Protein AF-A0A147BS07-F1 (afdb_monomer)

Structure (mmCIF, N/CA/C/O backbone):
data_AF-A0A147BS07-F1
#
_entry.id   AF-A0A147BS07-F1
#
loop_
_atom_site.group_PDB
_atom_site.id
_atom_site.type_symbol
_atom_site.label_atom_id
_atom_site.label_alt_id
_atom_site.label_comp_id
_atom_site.label_asym_id
_atom_site.label_entity_id
_atom_site.label_seq_id
_atom_site.pdbx_PDB_ins_code
_atom_site.Cartn_x
_atom_site.Cartn_y
_atom_site.Cartn_z
_atom_site.occupancy
_atom_site.B_iso_or_equiv
_atom_site.auth_seq_id
_atom_site.auth_comp_id
_atom_site.auth_asym_id
_atom_site.auth_atom_id
_atom_site.pdbx_PDB_model_num
ATOM 1 N N . MET A 1 1 ? -16.830 -22.499 18.810 1.00 42.16 1 MET A N 1
ATOM 2 C CA . MET A 1 1 ? -16.253 -21.173 18.527 1.00 42.16 1 MET A CA 1
ATOM 3 C C . MET A 1 1 ? -15.905 -21.176 17.055 1.00 42.16 1 MET A C 1
ATOM 5 O O . MET A 1 1 ? -15.061 -21.967 16.660 1.00 42.16 1 MET A O 1
ATOM 9 N N . CYS A 1 2 ? -16.652 -20.433 16.246 1.00 47.38 2 CYS A N 1
ATOM 10 C CA . CYS A 1 2 ? -16.300 -20.178 14.854 1.00 47.38 2 CYS A CA 1
ATOM 11 C C . CYS A 1 2 ? -15.017 -19.346 14.883 1.00 47.38 2 CYS A C 1
ATOM 13 O O . CYS A 1 2 ? -14.997 -18.270 15.472 1.00 47.38 2 CYS A O 1
ATOM 15 N N . VAL A 1 3 ? -13.929 -19.907 14.368 1.00 51.28 3 VAL A N 1
ATOM 16 C CA . VAL A 1 3 ? -12.706 -19.146 14.130 1.00 51.28 3 VAL A CA 1
ATOM 17 C C . VAL A 1 3 ? -13.032 -18.306 12.906 1.00 51.28 3 VAL A C 1
ATOM 19 O O . VAL A 1 3 ? -13.286 -18.878 11.847 1.00 51.28 3 VAL A O 1
ATOM 22 N N . ASP A 1 4 ? -13.162 -16.995 13.080 1.00 57.75 4 ASP A N 1
ATOM 23 C CA . ASP A 1 4 ? -13.339 -16.089 11.952 1.00 57.75 4 ASP A CA 1
ATOM 24 C C . ASP A 1 4 ? -12.095 -16.217 11.070 1.00 57.75 4 ASP A C 1
ATOM 26 O O . ASP A 1 4 ? -10.973 -15.942 11.504 1.00 57.75 4 ASP A O 1
ATOM 30 N N . SER A 1 5 ? -12.277 -16.804 9.892 1.00 63.56 5 SER A N 1
ATOM 31 C CA . SER A 1 5 ? -11.160 -17.176 9.028 1.00 63.56 5 SER A CA 1
ATOM 32 C C . SER A 1 5 ? -10.569 -15.968 8.304 1.00 63.56 5 SER A C 1
ATOM 34 O O . SER A 1 5 ? -9.469 -16.092 7.776 1.00 63.56 5 SER A O 1
ATOM 36 N N . HIS A 1 6 ? -11.274 -14.824 8.276 1.00 77.31 6 HIS A N 1
ATOM 37 C CA . HIS A 1 6 ? -10.948 -13.629 7.481 1.00 77.31 6 HIS A CA 1
ATOM 38 C C . HIS A 1 6 ? -10.717 -13.896 5.979 1.00 77.31 6 HIS A C 1
ATOM 40 O O . HIS A 1 6 ? -10.371 -12.987 5.231 1.00 77.31 6 HIS A O 1
ATOM 46 N N . GLU A 1 7 ? -10.921 -15.125 5.489 1.00 77.50 7 GLU A N 1
ATOM 47 C CA . GLU A 1 7 ? -10.710 -15.489 4.083 1.00 77.50 7 GLU A CA 1
ATOM 48 C C . GLU A 1 7 ? -11.696 -14.763 3.158 1.00 77.50 7 GLU A C 1
ATOM 50 O O . GLU A 1 7 ? -11.392 -14.501 1.994 1.00 77.50 7 GLU A O 1
ATOM 55 N N . GLU A 1 8 ? -12.867 -14.392 3.679 1.00 86.00 8 GLU A N 1
ATOM 56 C CA . GLU A 1 8 ? -13.886 -13.650 2.938 1.00 86.00 8 GLU A CA 1
ATOM 57 C C . GLU A 1 8 ? -13.495 -12.190 2.657 1.00 86.00 8 GLU A C 1
ATOM 59 O O . GLU A 1 8 ? -14.024 -11.584 1.726 1.00 86.00 8 GLU A O 1
ATOM 64 N N . ASP A 1 9 ? -12.518 -11.641 3.377 1.00 92.38 9 ASP A N 1
ATOM 65 C CA . ASP A 1 9 ? -12.056 -10.269 3.163 1.00 92.38 9 ASP A CA 1
ATOM 66 C C . ASP A 1 9 ? -11.154 -10.141 1.922 1.00 92.38 9 ASP A C 1
ATOM 68 O O . ASP A 1 9 ? -10.972 -9.048 1.377 1.00 92.38 9 ASP A O 1
ATOM 72 N N . TRP A 1 10 ? -10.597 -11.255 1.437 1.00 95.06 10 TRP A N 1
ATOM 73 C CA . TRP A 1 10 ? -9.605 -11.275 0.363 1.00 95.06 10 TRP A CA 1
ATOM 74 C C . TRP A 1 10 ? -10.216 -11.735 -0.967 1.00 95.06 10 TRP A C 1
ATOM 76 O O . TRP A 1 10 ? -10.940 -12.732 -1.050 1.00 95.06 10 TRP A O 1
ATOM 86 N N . LEU A 1 11 ? -9.913 -10.999 -2.040 1.00 94.19 11 LEU A N 1
ATOM 87 C CA . LEU A 1 11 ? -10.215 -11.413 -3.413 1.00 94.19 11 LEU A CA 1
ATOM 88 C C . LEU A 1 11 ? -9.141 -12.364 -3.928 1.00 94.19 11 LEU A C 1
ATOM 90 O O . LEU A 1 11 ? -9.432 -13.347 -4.605 1.00 94.19 11 LEU A O 1
ATOM 94 N N . ARG A 1 12 ? -7.875 -12.008 -3.675 1.00 95.00 12 ARG A N 1
ATOM 95 C CA . ARG A 1 12 ? -6.709 -12.635 -4.298 1.00 95.00 12 ARG A CA 1
ATOM 96 C C . ARG A 1 12 ? -5.589 -12.746 -3.282 1.00 95.00 12 ARG A C 1
ATOM 98 O O . ARG A 1 12 ? -5.160 -11.745 -2.715 1.00 95.00 12 ARG A O 1
ATOM 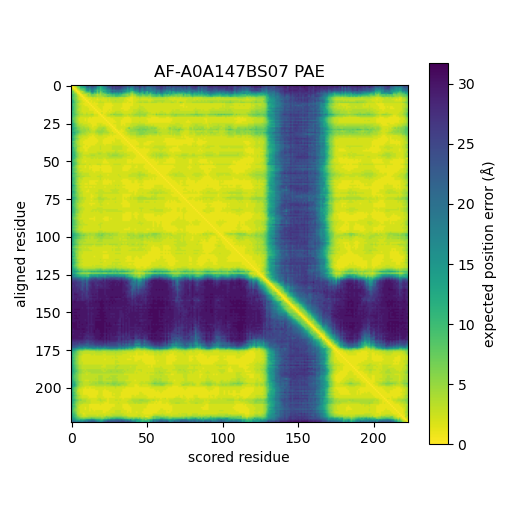105 N N . LEU A 1 13 ? -5.082 -13.962 -3.133 1.00 97.06 13 LEU A N 1
ATOM 106 C CA . LEU A 1 13 ? -3.838 -14.263 -2.440 1.00 97.06 13 LEU A CA 1
ATOM 107 C C . LEU A 1 13 ? -2.911 -14.968 -3.435 1.00 97.06 13 LEU A C 1
ATOM 109 O O . LEU A 1 13 ? -3.293 -15.950 -4.073 1.00 97.06 13 LEU A O 1
ATOM 113 N N . HIS A 1 14 ? -1.698 -14.456 -3.596 1.00 97.75 14 HIS A N 1
ATOM 114 C CA . HIS A 1 14 ? -0.650 -15.060 -4.413 1.00 97.75 14 HIS A CA 1
ATOM 115 C C . HIS A 1 14 ? 0.630 -15.086 -3.600 1.00 97.75 14 HIS A C 1
ATOM 117 O O . HIS A 1 14 ? 1.024 -14.046 -3.089 1.00 97.75 14 HIS A O 1
ATOM 123 N N . ASP A 1 15 ? 1.252 -16.255 -3.439 1.00 97.81 15 ASP A N 1
ATOM 124 C CA . ASP A 1 15 ? 2.479 -16.423 -2.651 1.00 97.81 15 ASP A CA 1
ATOM 125 C C . ASP A 1 15 ? 2.409 -15.815 -1.232 1.00 97.81 15 ASP A C 1
ATOM 127 O O . ASP A 1 15 ? 3.423 -15.553 -0.586 1.00 97.81 15 ASP A O 1
ATOM 131 N N . VAL A 1 16 ? 1.197 -15.697 -0.688 1.00 97.44 16 VAL A N 1
ATOM 132 C CA . VAL A 1 16 ? 0.871 -15.266 0.675 1.00 97.44 16 VAL A CA 1
ATOM 133 C C . VAL A 1 16 ? -0.143 -16.251 1.247 1.00 97.44 16 VAL A C 1
ATOM 135 O O . VAL A 1 16 ? -1.039 -16.714 0.541 1.00 97.44 16 VAL A O 1
ATOM 138 N N . ARG A 1 17 ? 0.010 -16.596 2.524 1.00 96.44 17 ARG A N 1
ATOM 139 C CA . ARG A 1 17 ? -0.927 -17.444 3.268 1.00 96.44 17 ARG A CA 1
ATOM 140 C C . ARG A 1 17 ? -1.579 -16.638 4.372 1.00 96.44 17 ARG A C 1
ATOM 142 O O . ARG A 1 17 ? -0.915 -15.830 5.014 1.00 96.44 17 ARG A O 1
ATOM 149 N N . LEU A 1 18 ? -2.854 -16.911 4.606 1.00 95.44 18 LEU A N 1
ATOM 150 C CA . LEU A 1 18 ? -3.602 -16.338 5.710 1.00 95.44 18 LEU A CA 1
ATOM 151 C C . LEU A 1 18 ? -3.544 -17.276 6.925 1.00 95.44 18 LEU A C 1
ATOM 153 O O . LEU A 1 18 ? -3.646 -18.496 6.790 1.00 95.44 18 LEU A O 1
ATOM 157 N N . ASN A 1 19 ? -3.355 -16.704 8.109 1.00 93.56 19 ASN A N 1
ATOM 158 C CA . ASN A 1 19 ? -3.367 -17.399 9.392 1.00 93.56 19 ASN A CA 1
ATOM 159 C C . ASN A 1 19 ? -4.133 -16.538 10.409 1.00 93.56 19 ASN A C 1
ATOM 161 O O . ASN A 1 19 ? -3.547 -15.733 11.140 1.00 93.56 19 ASN A O 1
ATOM 165 N N . GLY A 1 20 ? -5.464 -16.650 10.394 1.00 88.25 20 GLY A N 1
ATOM 166 C CA . GLY A 1 20 ? -6.340 -15.687 11.066 1.00 88.25 20 GLY A CA 1
ATOM 167 C C . GLY A 1 20 ? -6.163 -14.292 10.448 1.00 88.25 20 GLY A C 1
ATOM 168 O O . GLY A 1 20 ? -6.193 -14.185 9.229 1.00 88.25 20 GLY A O 1
ATOM 169 N N . PRO A 1 21 ? -5.908 -13.226 11.227 1.00 88.44 21 PRO A N 1
ATOM 170 C CA . PRO A 1 21 ? -5.697 -11.878 10.685 1.00 88.44 21 PRO A CA 1
ATOM 171 C C . PRO A 1 21 ? -4.268 -11.640 10.150 1.00 88.44 21 PRO A C 1
ATOM 173 O O . PRO A 1 21 ? -3.904 -10.507 9.829 1.00 88.44 21 PRO A O 1
ATOM 176 N N . VAL A 1 22 ? -3.414 -12.671 10.135 1.00 97.06 22 VAL A N 1
ATOM 177 C CA . VAL A 1 22 ? -1.996 -12.554 9.773 1.00 97.06 22 VAL A CA 1
ATOM 178 C C . VAL A 1 22 ? -1.767 -13.036 8.347 1.00 97.06 22 VAL A C 1
ATOM 180 O O . VAL A 1 22 ? -2.066 -14.183 8.021 1.00 97.06 22 VAL A O 1
ATOM 183 N N . LEU A 1 23 ? -1.168 -12.180 7.525 1.00 98.25 23 LEU A N 1
ATOM 184 C CA . LEU A 1 23 ? -0.603 -12.542 6.233 1.00 98.25 23 LEU A CA 1
ATOM 185 C C . LEU A 1 23 ? 0.853 -12.974 6.414 1.00 98.25 23 LEU A C 1
ATOM 187 O O . LEU A 1 23 ? 1.659 -12.261 7.016 1.00 98.25 23 LEU A O 1
ATOM 191 N N . GLU A 1 24 ? 1.194 -14.136 5.870 1.00 98.50 24 GLU A N 1
ATOM 192 C CA . GLU A 1 24 ? 2.543 -14.693 5.887 1.00 98.50 24 GLU A CA 1
ATOM 193 C C . GLU A 1 24 ? 3.053 -14.884 4.458 1.00 98.50 24 GLU A C 1
ATOM 195 O O . GLU A 1 24 ? 2.414 -15.563 3.647 1.00 98.50 24 GLU A O 1
ATOM 200 N N . TYR A 1 25 ? 4.231 -14.338 4.150 1.00 98.56 25 TYR A N 1
ATOM 201 C CA . TYR A 1 25 ? 4.856 -14.574 2.853 1.00 98.56 25 TYR A CA 1
ATOM 202 C C . TYR A 1 25 ? 5.210 -16.058 2.689 1.00 98.56 25 TYR A C 1
ATOM 204 O O . TYR A 1 25 ? 5.829 -16.676 3.559 1.00 98.56 25 TYR A O 1
ATOM 212 N N . SER A 1 26 ? 4.827 -16.631 1.550 1.00 97.88 26 SER A N 1
ATOM 213 C CA . SER A 1 26 ? 4.994 -18.053 1.232 1.00 97.88 26 SER A CA 1
ATOM 214 C C . SER A 1 26 ? 5.657 -18.321 -0.123 1.00 97.88 26 SER A C 1
ATOM 216 O O . SER A 1 26 ? 5.815 -19.483 -0.501 1.00 97.88 26 SER A O 1
ATOM 218 N N . GLY A 1 27 ? 6.077 -17.264 -0.825 1.00 96.25 27 GLY A N 1
ATOM 219 C CA . GLY A 1 27 ? 6.838 -17.349 -2.067 1.00 96.25 27 GLY A CA 1
ATOM 220 C C . GLY A 1 27 ? 8.328 -17.650 -1.864 1.00 96.25 27 GLY A C 1
ATOM 221 O O . GLY A 1 27 ? 8.827 -17.876 -0.755 1.00 96.25 27 GLY A O 1
ATOM 222 N N . ARG A 1 28 ? 9.076 -17.666 -2.973 1.00 95.06 28 ARG A N 1
ATOM 223 C CA . ARG A 1 28 ? 10.511 -18.017 -2.969 1.00 95.06 28 ARG A CA 1
ATOM 224 C C . ARG A 1 28 ? 11.421 -16.882 -2.501 1.00 95.06 28 ARG A C 1
ATOM 226 O O . ARG A 1 28 ? 12.448 -17.173 -1.874 1.00 95.06 28 ARG A O 1
ATOM 233 N N . GLY A 1 29 ? 11.066 -15.642 -2.838 1.00 93.81 29 GLY A N 1
ATOM 234 C CA . GLY A 1 29 ? 11.810 -14.413 -2.551 1.00 93.81 29 GLY A CA 1
ATOM 235 C C . GLY A 1 29 ? 13.156 -14.310 -3.272 1.00 93.81 29 GLY A C 1
ATOM 236 O O . GLY A 1 29 ? 14.091 -13.704 -2.746 1.00 93.81 29 GLY A O 1
ATOM 237 N N . ALA A 1 30 ? 13.303 -14.968 -4.430 1.00 92.56 30 ALA A N 1
ATOM 238 C CA . ALA A 1 30 ? 14.581 -15.079 -5.135 1.00 92.56 30 ALA A CA 1
ATOM 239 C C . ALA A 1 30 ? 14.830 -13.910 -6.104 1.00 92.56 30 ALA A C 1
ATOM 241 O O . ALA A 1 30 ? 15.977 -13.530 -6.332 1.00 92.56 30 ALA A O 1
ATOM 242 N N . SER A 1 31 ? 13.766 -13.339 -6.663 1.00 93.50 31 SER A N 1
ATOM 243 C CA . SER A 1 31 ? 13.800 -12.285 -7.675 1.00 93.50 31 SER A CA 1
ATOM 244 C C . SER A 1 31 ? 12.634 -11.312 -7.501 1.00 93.50 31 SER A C 1
ATOM 246 O O . SER A 1 31 ? 11.673 -11.610 -6.799 1.00 93.50 31 SER A O 1
ATOM 248 N N . MET A 1 32 ? 12.680 -10.166 -8.185 1.00 89.69 32 MET A N 1
ATOM 249 C CA . MET A 1 32 ? 11.637 -9.129 -8.096 1.00 89.69 32 MET A CA 1
ATOM 250 C C . MET A 1 32 ? 10.265 -9.553 -8.652 1.00 89.69 32 MET A C 1
ATOM 252 O O . MET A 1 32 ? 9.319 -8.782 -8.547 1.00 89.69 32 MET A O 1
ATOM 256 N N . VAL A 1 33 ? 10.155 -10.732 -9.275 1.00 92.75 33 VAL A N 1
ATOM 257 C CA . VAL A 1 33 ? 8.875 -11.286 -9.752 1.00 92.75 33 VAL A CA 1
ATOM 258 C C . VAL A 1 33 ? 8.269 -12.301 -8.782 1.00 92.75 33 VAL A C 1
ATOM 260 O O . VAL A 1 33 ? 7.130 -12.704 -8.975 1.00 92.75 33 VAL A O 1
ATOM 263 N N . ASP A 1 34 ? 8.986 -12.704 -7.726 1.00 96.50 34 ASP A N 1
ATOM 264 C CA . ASP A 1 34 ? 8.460 -13.608 -6.690 1.00 96.50 34 ASP A CA 1
ATOM 265 C C . ASP A 1 34 ? 7.653 -12.832 -5.622 1.00 96.50 34 ASP A C 1
ATOM 267 O O . ASP A 1 34 ? 7.668 -13.188 -4.443 1.00 96.50 34 ASP A O 1
ATOM 271 N N . VAL A 1 35 ? 7.000 -11.729 -6.003 1.00 97.38 35 VAL A N 1
ATOM 272 C CA . VAL A 1 35 ? 6.187 -10.923 -5.083 1.00 97.38 35 VAL A CA 1
ATOM 273 C C . VAL A 1 35 ? 4.966 -11.725 -4.652 1.00 97.38 35 VAL A C 1
ATOM 275 O O . VAL A 1 35 ? 4.216 -12.237 -5.479 1.00 97.38 35 VAL A O 1
ATOM 278 N N . GLY A 1 36 ? 4.756 -11.778 -3.344 1.00 98.25 36 GLY A N 1
ATOM 279 C CA . GLY A 1 36 ? 3.511 -12.186 -2.733 1.00 98.25 36 GLY A CA 1
ATOM 280 C C . GLY A 1 36 ? 2.553 -11.003 -2.673 1.00 98.25 36 GLY A C 1
ATOM 281 O O . GLY A 1 36 ? 2.931 -9.913 -2.243 1.00 98.25 36 GLY A O 1
ATOM 282 N N . LEU A 1 37 ? 1.317 -11.219 -3.109 1.00 98.50 37 LEU A N 1
ATOM 283 C CA . LEU A 1 37 ? 0.269 -10.208 -3.167 1.00 98.50 37 LEU A CA 1
ATOM 284 C C . LEU A 1 37 ? -0.949 -10.684 -2.379 1.00 98.50 37 LEU A C 1
ATOM 286 O O . LEU A 1 37 ? -1.437 -11.796 -2.596 1.00 98.50 37 LEU A O 1
ATOM 290 N N . ALA A 1 38 ? -1.476 -9.810 -1.531 1.00 98.38 38 ALA A N 1
ATOM 291 C CA . ALA A 1 38 ? -2.795 -9.953 -0.941 1.00 98.38 38 ALA A CA 1
ATOM 292 C C . ALA A 1 38 ? -3.638 -8.730 -1.310 1.00 98.38 38 ALA A C 1
ATOM 294 O O . ALA A 1 38 ? -3.249 -7.600 -1.023 1.00 98.38 38 ALA A O 1
ATOM 295 N N . GLN A 1 39 ? -4.774 -8.951 -1.967 1.00 98.50 39 GLN A N 1
ATOM 296 C CA . GLN A 1 39 ? -5.707 -7.901 -2.369 1.00 98.50 39 GLN A CA 1
ATOM 297 C C . GLN A 1 39 ? -7.103 -8.219 -1.844 1.00 98.50 39 GLN A C 1
ATOM 299 O O . GLN A 1 39 ? -7.593 -9.345 -1.979 1.00 98.50 39 GLN A O 1
ATOM 304 N N . THR A 1 40 ? -7.723 -7.224 -1.226 1.00 97.62 40 THR A N 1
ATOM 305 C CA . THR A 1 40 ? -9.051 -7.340 -0.613 1.00 97.62 40 THR A CA 1
ATOM 306 C C . THR A 1 40 ? -10.173 -7.469 -1.644 1.00 97.62 40 THR A C 1
ATOM 308 O O . THR A 1 40 ? -9.989 -7.197 -2.830 1.00 97.62 40 THR A O 1
ATOM 311 N N . ARG A 1 41 ? -11.341 -7.932 -1.186 1.00 96.19 41 ARG A N 1
ATOM 312 C CA . ARG A 1 41 ? -12.553 -8.136 -1.994 1.00 96.19 41 ARG A CA 1
ATOM 313 C C . ARG A 1 41 ? -13.273 -6.854 -2.364 1.00 96.19 41 ARG A C 1
ATOM 315 O O . ARG A 1 41 ? -13.839 -6.795 -3.451 1.00 96.19 41 ARG A O 1
ATOM 322 N N . CYS A 1 42 ? -13.231 -5.861 -1.487 1.00 96.00 42 CYS A N 1
ATOM 323 C CA . CYS A 1 42 ? -13.951 -4.608 -1.648 1.00 96.00 42 CYS A CA 1
ATOM 324 C C . CYS A 1 42 ? -12.963 -3.441 -1.761 1.00 96.00 42 CYS A C 1
ATOM 326 O O . CYS A 1 42 ? -11.942 -3.443 -1.066 1.00 96.00 42 CYS A O 1
ATOM 328 N N . PRO A 1 43 ? -13.251 -2.432 -2.599 1.00 97.38 43 PRO A N 1
ATOM 329 C CA . PRO A 1 43 ? -12.464 -1.212 -2.619 1.00 97.38 43 PRO A CA 1
ATOM 330 C C . PRO A 1 43 ? -12.692 -0.410 -1.333 1.00 97.38 43 PRO A C 1
ATOM 332 O O . PRO A 1 43 ? -13.721 -0.549 -0.662 1.00 97.38 43 PRO A O 1
ATOM 335 N N . LEU A 1 44 ? -11.760 0.492 -1.025 1.00 96.81 44 LEU A N 1
ATOM 336 C CA . LEU A 1 44 ? -12.037 1.538 -0.046 1.00 96.81 44 LEU A CA 1
ATOM 337 C C . LEU A 1 44 ? -13.186 2.421 -0.551 1.00 96.81 44 LEU A C 1
ATOM 339 O O . LEU A 1 44 ? -13.297 2.716 -1.743 1.00 96.81 44 LEU A O 1
ATOM 343 N N . ASN A 1 45 ? -14.032 2.863 0.371 1.00 95.12 45 ASN A N 1
ATOM 344 C CA . ASN A 1 45 ? -15.198 3.701 0.104 1.00 95.12 45 ASN A CA 1
ATOM 345 C C . ASN A 1 45 ? -15.368 4.744 1.216 1.00 95.12 45 ASN A C 1
ATOM 347 O O . ASN A 1 45 ? -14.637 4.731 2.196 1.00 95.12 45 ASN A O 1
ATOM 351 N N . THR A 1 46 ? -16.347 5.638 1.104 1.00 93.94 46 THR A N 1
ATOM 352 C CA . THR A 1 46 ? -16.544 6.747 2.057 1.00 93.94 46 THR A CA 1
ATOM 353 C C . THR A 1 46 ? -16.830 6.315 3.500 1.00 93.94 46 THR A C 1
ATOM 355 O O . THR A 1 46 ? -16.658 7.119 4.413 1.00 93.94 46 THR A O 1
ATOM 358 N N . THR A 1 47 ? -17.236 5.063 3.732 1.00 92.06 47 THR A N 1
ATOM 359 C CA . THR A 1 47 ? -17.510 4.507 5.070 1.00 92.06 47 THR A CA 1
ATOM 360 C C . THR A 1 47 ? -16.376 3.636 5.614 1.00 92.06 47 THR A C 1
ATOM 362 O O . THR A 1 47 ? -16.163 3.617 6.821 1.00 92.06 47 THR A O 1
ATOM 365 N N . SER A 1 48 ? -15.612 2.982 4.737 1.00 94.00 48 SER A N 1
ATOM 366 C CA . SER A 1 48 ? -14.392 2.237 5.058 1.00 94.00 48 SER A CA 1
ATOM 367 C C . SER A 1 48 ? -13.279 2.728 4.135 1.00 94.00 48 SER A C 1
ATOM 369 O O . SER A 1 48 ? -13.083 2.216 3.033 1.00 94.00 48 SER A O 1
ATOM 371 N N . HIS A 1 49 ? -12.634 3.824 4.541 1.00 96.69 49 HIS A N 1
ATOM 372 C CA . HIS A 1 49 ? -11.705 4.603 3.712 1.00 96.69 49 HIS A CA 1
ATOM 373 C C . HIS A 1 49 ? -10.252 4.503 4.182 1.00 96.69 49 HIS A C 1
ATOM 375 O O . HIS A 1 49 ? -9.398 5.207 3.645 1.00 96.69 49 HIS A O 1
ATOM 381 N N . TYR A 1 50 ? -9.961 3.682 5.189 1.00 98.44 50 TYR A N 1
ATOM 382 C CA . TYR A 1 50 ? -8.644 3.576 5.803 1.00 98.44 50 TYR A CA 1
ATOM 383 C C . TYR A 1 50 ? -8.445 2.180 6.394 1.00 98.44 50 TYR A C 1
ATOM 385 O O . TYR A 1 50 ? -9.380 1.599 6.939 1.00 98.44 50 TYR A O 1
ATOM 393 N N . TYR A 1 51 ? -7.230 1.652 6.272 1.00 98.38 51 TYR A N 1
ATOM 394 C CA . TYR A 1 51 ? -6.835 0.374 6.853 1.00 98.38 51 TYR A CA 1
ATOM 395 C C . TYR A 1 51 ? -5.387 0.424 7.340 1.00 98.38 51 TYR A C 1
ATOM 397 O O . TYR A 1 51 ? -4.593 1.265 6.901 1.00 98.38 51 TYR A O 1
ATOM 405 N N . GLU A 1 52 ? -5.041 -0.499 8.233 1.00 98.62 52 GLU A N 1
ATOM 406 C CA . GLU A 1 52 ? -3.716 -0.589 8.837 1.00 98.62 52 GLU A CA 1
ATOM 407 C C . GLU A 1 52 ? -3.105 -1.978 8.661 1.00 98.62 52 GLU A C 1
ATOM 409 O O . GLU A 1 52 ? -3.796 -2.994 8.561 1.00 98.62 52 GLU A O 1
ATOM 414 N N . LEU A 1 53 ? -1.774 -2.024 8.657 1.00 98.06 53 LEU A N 1
ATOM 415 C CA . LEU A 1 53 ? -1.023 -3.247 8.877 1.00 98.06 53 LEU A CA 1
ATOM 416 C C . LEU A 1 53 ? 0.050 -3.043 9.945 1.00 98.06 53 LE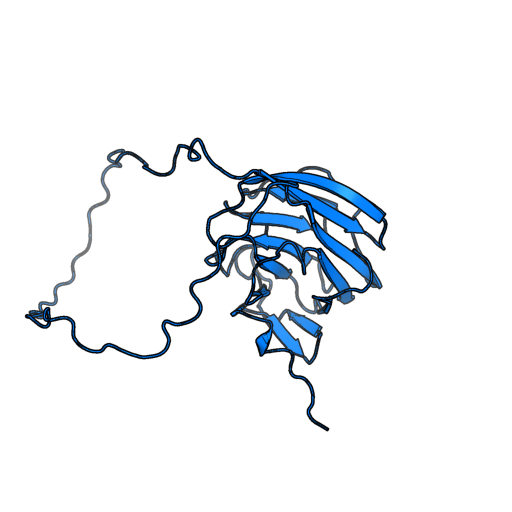U A C 1
ATOM 418 O O . LEU A 1 53 ? 0.738 -2.025 9.970 1.00 98.06 53 LEU A O 1
ATOM 422 N N . GLU A 1 54 ? 0.211 -4.035 10.813 1.00 98.75 54 GLU A N 1
ATOM 423 C CA . GLU A 1 54 ? 1.282 -4.122 11.805 1.00 98.75 54 GLU A CA 1
ATOM 424 C C . GLU A 1 54 ? 2.357 -5.095 11.310 1.00 98.75 54 GLU A C 1
ATOM 426 O O . GLU A 1 54 ? 2.059 -6.242 10.951 1.00 98.75 54 GLU A O 1
ATOM 431 N N . ILE A 1 55 ? 3.624 -4.673 11.331 1.00 98.88 55 ILE A N 1
ATOM 432 C CA . ILE A 1 55 ? 4.749 -5.542 10.965 1.00 98.88 55 ILE A CA 1
ATOM 433 C C . ILE A 1 55 ? 5.076 -6.477 12.135 1.00 98.88 55 ILE A C 1
ATOM 435 O O . ILE A 1 55 ? 5.771 -6.100 13.080 1.00 98.88 55 ILE A O 1
ATOM 439 N N . LEU A 1 56 ? 4.635 -7.733 12.055 1.00 98.81 56 LEU A N 1
ATOM 440 C CA . LEU A 1 56 ? 4.919 -8.744 13.079 1.00 98.81 56 LEU A CA 1
ATOM 441 C C . LEU A 1 56 ? 6.326 -9.339 12.936 1.00 98.81 56 LEU A C 1
ATOM 443 O O . LEU A 1 56 ? 7.024 -9.576 13.931 1.00 98.81 56 LEU A O 1
ATOM 447 N N . ASP A 1 57 ? 6.746 -9.581 11.696 1.00 98.69 57 ASP A N 1
ATOM 448 C CA . ASP A 1 57 ? 8.087 -10.040 11.346 1.00 98.69 57 ASP A CA 1
ATOM 449 C C . ASP A 1 57 ? 8.515 -9.374 10.026 1.00 98.69 57 ASP A C 1
ATOM 451 O O . ASP A 1 57 ? 7.853 -9.575 9.007 1.00 98.69 57 ASP A O 1
ATOM 455 N N . PRO A 1 58 ? 9.596 -8.572 10.010 1.00 98.38 58 PRO A N 1
ATOM 456 C CA . PRO A 1 58 ? 10.093 -7.940 8.790 1.00 98.38 58 PRO A CA 1
ATOM 457 C C . PRO A 1 58 ? 10.762 -8.944 7.836 1.00 98.38 58 PRO A C 1
ATOM 459 O O . PRO A 1 58 ? 11.166 -8.572 6.739 1.00 98.38 58 PRO A O 1
ATOM 462 N N . GLY A 1 59 ? 10.936 -10.203 8.239 1.00 98.00 59 GLY A N 1
ATOM 463 C CA . GLY A 1 59 ? 11.636 -11.194 7.440 1.00 98.00 59 GLY A CA 1
ATOM 464 C C . GLY A 1 59 ? 13.094 -10.823 7.178 1.00 98.00 59 GLY A C 1
ATOM 465 O O . GLY A 1 59 ? 13.765 -10.196 7.999 1.00 98.00 59 GLY A O 1
ATOM 466 N N . GLU A 1 60 ? 13.619 -11.259 6.036 1.00 96.81 60 GLU A N 1
ATOM 467 C CA . GLU A 1 60 ? 15.036 -11.079 5.698 1.00 96.81 60 GLU A CA 1
ATOM 468 C C . GLU A 1 60 ? 15.369 -9.662 5.211 1.00 96.81 60 GLU A C 1
ATOM 470 O O . GLU A 1 60 ? 16.489 -9.196 5.428 1.00 96.81 60 GLU A O 1
ATOM 475 N N . LYS A 1 61 ? 14.426 -8.989 4.540 1.00 96.75 61 LYS A N 1
ATOM 476 C CA . LYS A 1 61 ? 14.673 -7.700 3.870 1.00 96.75 61 LYS A CA 1
ATOM 477 C C . LYS A 1 61 ? 13.658 -6.602 4.198 1.00 96.75 61 LYS A C 1
ATOM 479 O O . LYS A 1 61 ? 13.933 -5.454 3.865 1.00 96.75 61 LYS A O 1
ATOM 484 N N . CYS A 1 62 ? 12.552 -6.914 4.880 1.00 97.75 62 CYS A N 1
ATOM 485 C CA . CYS A 1 62 ? 11.450 -5.981 5.151 1.00 97.75 62 CYS A CA 1
ATOM 486 C C . CYS A 1 62 ? 10.810 -5.405 3.878 1.00 97.75 62 CYS A C 1
ATOM 488 O O . CYS A 1 62 ? 10.323 -4.279 3.892 1.00 97.75 62 CYS A O 1
ATOM 490 N N . CYS A 1 63 ? 10.813 -6.165 2.779 1.00 98.06 63 CYS A N 1
ATOM 491 C CA . CYS A 1 63 ? 10.187 -5.792 1.513 1.00 98.06 63 CYS A CA 1
ATOM 492 C C . CYS A 1 63 ? 8.665 -5.971 1.616 1.00 98.06 63 CYS A C 1
ATOM 494 O O . CYS A 1 63 ? 8.072 -6.845 0.987 1.00 98.06 63 CYS A O 1
ATOM 496 N N . ILE A 1 64 ? 8.067 -5.151 2.476 1.00 98.88 64 ILE A N 1
ATOM 497 C CA . ILE A 1 64 ? 6.647 -5.097 2.790 1.00 98.88 64 ILE A CA 1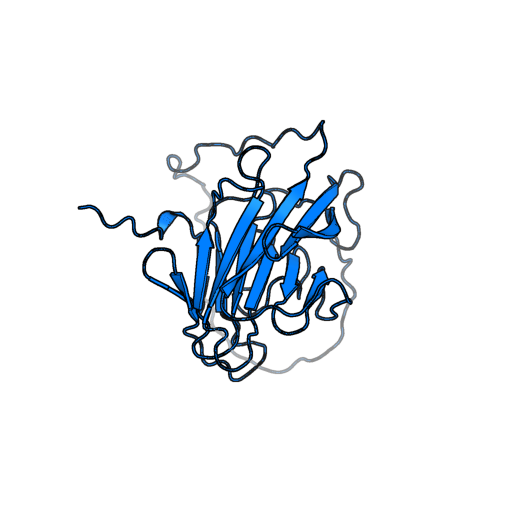
ATOM 498 C C . ILE A 1 64 ? 6.129 -3.757 2.275 1.00 98.88 64 ILE A C 1
ATOM 500 O O . ILE A 1 64 ? 6.735 -2.717 2.531 1.00 98.88 64 ILE A O 1
ATOM 504 N N . ALA A 1 65 ? 4.985 -3.757 1.599 1.00 98.81 65 ALA A N 1
ATOM 505 C CA . ALA A 1 65 ? 4.319 -2.526 1.192 1.00 98.81 65 ALA A CA 1
ATOM 506 C C . ALA A 1 65 ? 2.842 -2.554 1.547 1.00 98.81 65 ALA A C 1
ATOM 508 O O . ALA A 1 65 ? 2.164 -3.565 1.343 1.00 98.81 65 ALA A O 1
ATOM 509 N N . ILE A 1 66 ? 2.361 -1.402 2.005 1.00 98.88 66 ILE A N 1
ATOM 510 C CA . ILE A 1 66 ? 0.945 -1.090 2.154 1.00 98.88 66 ILE A CA 1
ATOM 511 C C . ILE A 1 66 ? 0.530 -0.170 1.011 1.00 98.88 66 ILE A C 1
ATOM 513 O O . ILE A 1 66 ? 1.233 0.792 0.690 1.00 98.88 66 ILE A O 1
ATOM 517 N N . GLY A 1 67 ? -0.607 -0.438 0.384 1.00 98.75 67 GLY A N 1
ATOM 518 C CA . GLY A 1 67 ? -1.054 0.403 -0.710 1.00 98.75 67 GLY A CA 1
ATOM 519 C C . GLY A 1 67 ? -2.445 0.105 -1.224 1.00 98.75 67 GLY A C 1
ATOM 520 O O . GLY A 1 67 ? -3.258 -0.584 -0.608 1.00 98.75 67 GLY A O 1
ATOM 521 N N . LEU A 1 68 ? -2.707 0.669 -2.387 1.00 98.81 68 LEU A N 1
ATOM 522 C CA . LEU A 1 68 ? -3.962 0.571 -3.093 1.00 98.81 68 LEU A CA 1
ATOM 523 C C . LEU A 1 68 ? -3.684 0.222 -4.544 1.00 98.81 68 LEU A C 1
ATOM 525 O O . LEU A 1 68 ? -2.733 0.736 -5.134 1.00 98.81 68 LEU A O 1
ATOM 529 N N . ALA A 1 69 ? -4.514 -0.638 -5.119 1.00 98.56 69 ALA A N 1
ATOM 530 C CA . ALA A 1 69 ? -4.414 -1.010 -6.520 1.00 98.56 69 ALA A CA 1
ATOM 531 C C . ALA A 1 69 ? -5.795 -1.251 -7.135 1.00 98.56 69 ALA A C 1
ATOM 533 O O . ALA A 1 69 ? -6.745 -1.592 -6.428 1.00 98.56 69 ALA A O 1
ATOM 534 N N . HIS A 1 70 ? -5.905 -1.098 -8.454 1.00 96.94 70 HIS A N 1
ATOM 535 C CA . HIS A 1 70 ? -7.091 -1.515 -9.200 1.00 96.94 70 HIS A CA 1
ATOM 536 C C . HIS A 1 70 ? -7.328 -3.035 -9.082 1.00 96.94 70 HIS A C 1
ATOM 538 O O . HIS A 1 70 ? -6.413 -3.810 -8.784 1.00 96.94 70 HIS A O 1
ATOM 544 N N . LYS A 1 71 ? -8.563 -3.474 -9.341 1.00 96.31 71 LYS A N 1
ATOM 545 C CA . LYS A 1 71 ? -9.021 -4.861 -9.132 1.00 96.31 71 LYS A CA 1
ATOM 546 C C . LYS A 1 71 ? -8.153 -5.931 -9.816 1.00 96.31 71 LYS A C 1
ATOM 548 O O . LYS A 1 71 ? -7.873 -6.978 -9.238 1.00 96.31 71 LYS A O 1
ATOM 553 N N . ASP A 1 72 ? -7.670 -5.647 -11.023 1.00 96.19 72 ASP A N 1
ATOM 554 C CA . ASP A 1 72 ? -6.930 -6.604 -11.859 1.00 96.19 72 ASP A CA 1
ATOM 555 C C . ASP A 1 72 ? -5.403 -6.453 -11.770 1.00 96.19 72 ASP A C 1
ATOM 557 O O . ASP A 1 72 ? -4.673 -6.849 -12.679 1.00 96.19 72 ASP A O 1
ATOM 561 N N . TYR A 1 73 ? -4.895 -5.900 -10.663 1.00 97.62 73 TYR A N 1
ATOM 562 C CA . TYR A 1 73 ? -3.466 -5.634 -10.485 1.00 97.62 73 TYR A CA 1
ATOM 563 C C . TYR A 1 73 ? -2.591 -6.885 -10.722 1.00 97.62 73 TYR A C 1
ATOM 565 O O . TYR A 1 73 ? -2.959 -7.991 -10.288 1.00 97.62 73 TYR A O 1
ATOM 573 N N . PRO A 1 74 ? -1.431 -6.777 -11.400 1.00 97.25 74 PRO A N 1
ATOM 574 C CA . PRO A 1 74 ? -0.559 -7.918 -11.662 1.00 97.25 74 PRO A CA 1
ATOM 575 C C . PRO A 1 74 ? -0.063 -8.574 -10.367 1.00 97.25 74 PRO A C 1
ATOM 577 O O . PRO A 1 74 ? 0.660 -7.980 -9.576 1.00 97.25 74 PRO A O 1
ATOM 580 N N . ARG A 1 75 ? -0.392 -9.860 -10.188 1.00 95.69 75 ARG A N 1
ATOM 581 C CA . ARG A 1 75 ? -0.107 -10.617 -8.951 1.00 95.69 75 ARG A CA 1
ATOM 582 C C . ARG A 1 75 ? 1.373 -10.775 -8.588 1.00 95.69 75 ARG A C 1
ATOM 584 O O . ARG A 1 75 ? 1.672 -11.063 -7.444 1.00 95.69 75 ARG A O 1
ATOM 591 N N . HIS A 1 76 ? 2.274 -10.624 -9.555 1.00 95.31 76 HIS A N 1
ATOM 592 C CA . HIS A 1 76 ? 3.722 -10.832 -9.414 1.00 95.31 76 HIS A CA 1
ATOM 593 C C . HIS A 1 76 ? 4.488 -9.499 -9.318 1.00 95.31 76 HIS A C 1
ATOM 595 O O . HIS A 1 76 ? 5.672 -9.417 -9.653 1.00 95.31 76 HIS A O 1
ATOM 601 N N . ARG A 1 77 ? 3.789 -8.423 -8.941 1.00 97.56 77 ARG A N 1
ATOM 602 C CA . ARG A 1 77 ? 4.320 -7.063 -8.852 1.00 97.56 77 ARG A CA 1
ATOM 603 C C . ARG A 1 77 ? 3.977 -6.470 -7.495 1.00 97.56 77 ARG A C 1
ATOM 605 O O . ARG A 1 77 ? 2.900 -6.706 -6.956 1.00 97.56 77 ARG A O 1
ATOM 612 N N . HIS A 1 78 ? 4.916 -5.715 -6.942 1.00 97.38 78 HIS A N 1
ATOM 613 C CA . HIS A 1 78 ? 4.734 -5.041 -5.664 1.00 97.38 78 HIS A CA 1
ATOM 614 C C . HIS A 1 78 ? 3.792 -3.847 -5.853 1.00 97.38 78 HIS A C 1
ATOM 616 O O . HIS A 1 78 ? 4.021 -3.095 -6.801 1.00 97.38 78 HIS A O 1
ATOM 622 N N . PRO A 1 79 ? 2.783 -3.618 -4.986 1.00 98.44 79 PRO A N 1
ATOM 623 C CA . PRO A 1 79 ? 1.936 -2.432 -5.079 1.00 98.44 79 PRO A CA 1
ATOM 624 C C . PRO A 1 79 ? 2.746 -1.144 -5.263 1.00 98.44 79 PRO A C 1
ATOM 626 O O . PRO A 1 79 ? 3.802 -0.972 -4.653 1.00 98.44 79 PRO A O 1
ATOM 629 N N . GLY A 1 80 ? 2.263 -0.259 -6.132 1.00 98.50 80 GLY A N 1
ATOM 630 C CA . GLY A 1 80 ? 2.940 0.971 -6.541 1.00 98.50 80 GLY A CA 1
ATOM 631 C C . GLY A 1 80 ? 3.858 0.826 -7.761 1.00 98.50 80 GLY A C 1
ATOM 632 O O . GLY A 1 80 ? 4.147 1.834 -8.395 1.00 98.50 80 GLY A O 1
ATOM 633 N N . TRP A 1 81 ? 4.282 -0.388 -8.147 1.00 98.31 81 TRP A N 1
ATOM 634 C CA . TRP A 1 81 ? 5.241 -0.590 -9.253 1.00 98.31 81 TRP A CA 1
ATOM 635 C C . TRP A 1 81 ? 4.641 -0.588 -10.665 1.00 98.31 81 TRP A C 1
ATOM 637 O O . TRP A 1 81 ? 5.388 -0.637 -11.647 1.00 98.31 81 TRP A O 1
ATOM 647 N N . ASN A 1 82 ? 3.315 -0.600 -10.771 1.00 97.88 82 ASN A N 1
ATOM 648 C CA . ASN A 1 82 ? 2.567 -0.635 -12.028 1.00 97.88 82 ASN A CA 1
ATOM 649 C C . ASN A 1 82 ? 1.397 0.331 -11.939 1.00 97.88 82 ASN A C 1
ATOM 651 O O . ASN A 1 82 ? 0.907 0.600 -10.839 1.00 97.88 82 ASN A O 1
ATOM 655 N N . GLU A 1 83 ? 0.962 0.819 -13.093 1.00 96.50 83 GLU A N 1
ATOM 656 C CA . GLU A 1 83 ? -0.152 1.748 -13.246 1.00 96.50 83 GLU A CA 1
ATOM 657 C C . GLU A 1 83 ? -1.419 1.302 -12.499 1.00 96.50 83 GLU A C 1
ATOM 659 O O . GLU A 1 83 ? -1.631 0.117 -12.230 1.00 96.50 83 GLU A O 1
ATOM 664 N N . GLY A 1 84 ? -2.231 2.278 -12.089 1.00 95.81 84 GLY A N 1
ATOM 665 C CA . GLY A 1 84 ? -3.424 2.025 -11.284 1.00 95.81 84 GLY A CA 1
ATOM 666 C C . GLY A 1 84 ? -3.113 1.543 -9.864 1.00 95.81 84 GLY A C 1
ATOM 667 O O . GLY A 1 84 ? -3.970 0.921 -9.236 1.00 95.81 84 GLY A O 1
ATOM 668 N N . SER A 1 85 ? -1.899 1.788 -9.352 1.00 98.56 85 SER A N 1
ATOM 669 C CA . SER A 1 85 ? -1.532 1.481 -7.968 1.00 98.56 85 SER A CA 1
ATOM 670 C C . SER A 1 85 ? -0.616 2.519 -7.326 1.00 98.56 85 SER A C 1
ATOM 672 O O . SER A 1 85 ? 0.175 3.191 -7.993 1.00 98.56 85 SER A O 1
ATOM 674 N N . ILE A 1 86 ? -0.706 2.612 -6.002 1.00 98.88 86 ILE A N 1
ATOM 675 C CA . ILE A 1 86 ? 0.107 3.480 -5.157 1.00 98.88 86 ILE A CA 1
ATOM 676 C C . ILE A 1 86 ? 0.427 2.772 -3.844 1.00 98.88 86 ILE A C 1
ATOM 678 O O . ILE A 1 86 ? -0.450 2.143 -3.255 1.00 98.88 86 ILE A O 1
ATOM 682 N N . ALA A 1 87 ? 1.666 2.865 -3.367 1.00 98.88 87 ALA A N 1
ATOM 683 C CA . ALA A 1 87 ? 2.054 2.201 -2.127 1.00 98.88 87 ALA A CA 1
ATOM 684 C C . ALA A 1 87 ? 3.218 2.876 -1.406 1.00 98.88 87 ALA A C 1
ATOM 686 O O . ALA A 1 87 ? 4.089 3.485 -2.030 1.00 98.88 87 ALA A O 1
ATOM 687 N N . TYR A 1 88 ? 3.245 2.685 -0.090 1.00 98.88 88 TYR A N 1
ATOM 688 C CA . TYR A 1 88 ? 4.330 3.050 0.808 1.00 98.88 88 TYR A CA 1
ATOM 689 C C . TYR A 1 88 ? 5.103 1.789 1.209 1.00 98.88 88 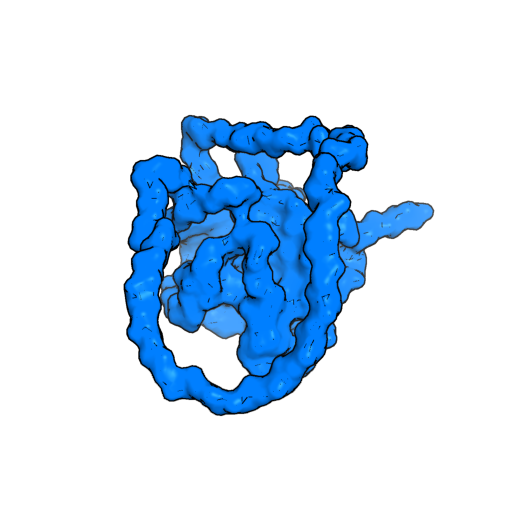TYR A C 1
ATOM 691 O O . TYR A 1 88 ? 4.512 0.812 1.678 1.00 98.88 88 TYR A O 1
ATOM 699 N N . HIS A 1 89 ? 6.414 1.796 0.967 1.00 98.81 89 HIS A N 1
ATOM 700 C CA . HIS A 1 89 ? 7.290 0.635 1.130 1.00 98.81 89 HIS A CA 1
ATOM 701 C C . HIS A 1 89 ? 8.088 0.739 2.436 1.00 98.81 89 HIS A C 1
ATOM 703 O O . HIS A 1 89 ? 8.708 1.763 2.735 1.00 98.81 89 HIS A O 1
ATOM 709 N N . ALA A 1 90 ? 8.044 -0.323 3.241 1.00 98.81 90 ALA A N 1
ATOM 710 C CA . ALA A 1 90 ? 8.635 -0.379 4.576 1.00 98.81 90 ALA A CA 1
ATOM 711 C C . ALA A 1 90 ? 10.170 -0.408 4.544 1.00 98.81 90 ALA A C 1
ATOM 713 O O . ALA A 1 90 ? 10.820 0.153 5.433 1.00 98.81 90 ALA A O 1
ATOM 714 N N . ASP A 1 91 ? 10.754 -1.055 3.535 1.00 98.50 91 ASP A N 1
ATOM 715 C CA . ASP A 1 91 ? 12.192 -1.269 3.418 1.00 98.50 91 ASP A CA 1
ATOM 716 C C . ASP A 1 91 ? 12.957 -0.008 3.048 1.00 98.50 91 ASP A C 1
ATOM 718 O O . ASP A 1 91 ? 14.122 0.072 3.403 1.00 98.50 91 ASP A O 1
ATOM 722 N N . ASP A 1 92 ? 12.392 0.977 2.361 1.00 98.38 92 ASP A N 1
ATOM 723 C CA . ASP A 1 92 ? 13.126 2.191 1.976 1.00 98.38 92 ASP A CA 1
ATOM 724 C C . ASP A 1 92 ? 12.430 3.496 2.373 1.00 98.38 92 ASP A C 1
ATOM 726 O O . ASP A 1 92 ? 13.050 4.562 2.328 1.00 98.38 92 ASP A O 1
ATOM 730 N N . GLY A 1 93 ? 11.190 3.408 2.852 1.00 98.56 93 GLY A N 1
ATOM 731 C CA . GLY A 1 93 ? 10.391 4.556 3.245 1.00 98.56 93 GLY A CA 1
ATOM 732 C C . GLY A 1 93 ? 9.873 5.369 2.054 1.00 98.56 93 GLY A C 1
ATOM 733 O O . GLY A 1 93 ? 9.435 6.510 2.226 1.00 98.56 93 GLY A O 1
ATOM 734 N N . LYS A 1 94 ? 9.945 4.838 0.832 1.00 98.75 94 LYS A N 1
ATOM 735 C CA . LYS A 1 94 ? 9.516 5.552 -0.369 1.00 98.75 94 LYS A CA 1
ATOM 736 C C . LYS A 1 94 ? 8.059 5.293 -0.701 1.00 98.75 94 LYS A C 1
ATOM 738 O O . LYS A 1 94 ? 7.450 4.308 -0.285 1.00 98.75 94 LYS A O 1
ATOM 743 N N . ILE A 1 95 ? 7.519 6.209 -1.496 1.00 98.75 95 ILE A N 1
ATOM 744 C CA . ILE A 1 95 ? 6.224 6.058 -2.146 1.00 98.75 95 ILE A CA 1
ATOM 745 C C . ILE A 1 95 ? 6.423 5.747 -3.626 1.00 98.75 95 ILE A C 1
ATOM 747 O O . ILE A 1 95 ? 7.204 6.416 -4.311 1.00 98.75 95 ILE A O 1
ATOM 751 N N . PHE A 1 96 ? 5.695 4.746 -4.102 1.00 98.69 96 PHE A N 1
ATOM 752 C CA . PHE A 1 96 ? 5.676 4.305 -5.491 1.00 98.69 96 PHE A CA 1
ATOM 753 C C . PHE A 1 96 ? 4.284 4.562 -6.058 1.00 98.69 96 PHE A C 1
ATOM 755 O O . PHE A 1 96 ? 3.289 4.212 -5.422 1.00 98.69 96 PHE A O 1
ATOM 762 N N . VAL A 1 97 ? 4.218 5.198 -7.226 1.00 98.38 97 VAL A N 1
ATOM 763 C CA . VAL A 1 97 ? 2.965 5.567 -7.899 1.00 98.38 97 VAL A CA 1
ATOM 764 C C . VAL A 1 97 ? 3.072 5.120 -9.347 1.00 98.38 97 VAL A C 1
ATOM 766 O O . VAL A 1 97 ? 3.818 5.716 -10.121 1.00 98.38 97 VAL A O 1
ATOM 769 N N . GLY A 1 98 ? 2.373 4.047 -9.704 1.00 97.31 98 GLY A N 1
ATOM 770 C CA . GLY A 1 98 ? 2.282 3.588 -11.087 1.00 97.31 98 GLY A CA 1
ATOM 771 C C . GLY A 1 98 ? 3.579 3.085 -11.737 1.00 97.31 98 GLY A C 1
ATOM 772 O O . GLY A 1 98 ? 3.550 2.697 -12.900 1.00 97.31 98 GLY A O 1
ATOM 773 N N . SER A 1 99 ? 4.720 3.101 -11.041 1.00 95.38 99 SER A N 1
ATOM 774 C CA . SER A 1 99 ? 6.039 2.923 -11.653 1.00 95.38 99 SER A CA 1
ATOM 775 C C . SER A 1 99 ? 7.043 2.273 -10.703 1.00 95.38 99 SER A C 1
ATOM 777 O O . SER A 1 99 ? 6.937 2.367 -9.481 1.00 95.38 99 SER A O 1
ATOM 779 N N . GLY A 1 100 ? 8.063 1.623 -11.269 1.00 93.50 100 GLY A N 1
ATOM 780 C CA . GLY A 1 100 ? 9.154 1.019 -10.497 1.00 93.50 100 GLY A CA 1
ATOM 781 C C . GLY A 1 100 ? 10.113 2.026 -9.847 1.00 93.50 100 GLY A C 1
ATOM 782 O O . GLY A 1 100 ? 11.062 1.604 -9.191 1.00 93.50 100 GLY A O 1
ATOM 783 N N . GLU A 1 101 ? 9.900 3.334 -10.025 1.00 96.75 101 GLU A N 1
ATOM 784 C CA . GLU A 1 101 ? 10.742 4.386 -9.457 1.00 96.75 101 GLU A CA 1
ATOM 785 C C . GLU A 1 101 ? 10.047 5.050 -8.260 1.00 96.75 101 GLU A C 1
ATOM 787 O O . GLU A 1 101 ? 9.060 5.772 -8.394 1.00 96.75 101 GLU A O 1
ATOM 792 N N . GLY A 1 102 ? 10.565 4.786 -7.060 1.00 97.38 102 GLY A N 1
ATOM 793 C CA . GLY A 1 102 ? 10.040 5.348 -5.817 1.00 97.38 102 GLY A CA 1
ATOM 794 C C . GLY A 1 102 ? 10.628 6.721 -5.495 1.00 97.38 102 GLY A C 1
ATOM 795 O O . GLY A 1 102 ? 11.811 6.979 -5.732 1.00 97.38 102 GLY A O 1
ATOM 796 N N . SER A 1 103 ? 9.832 7.576 -4.851 1.00 98.12 103 SER A N 1
ATOM 797 C CA . SER A 1 103 ? 10.250 8.900 -4.363 1.00 98.12 103 SER A CA 1
ATOM 798 C C . SER A 1 103 ? 10.330 8.947 -2.834 1.00 98.12 103 SER A C 1
ATOM 800 O O . SER A 1 103 ? 9.581 8.255 -2.144 1.00 98.12 103 SER A O 1
ATOM 802 N N . CYS A 1 104 ? 11.240 9.761 -2.285 1.00 98.19 104 CYS A N 1
ATOM 803 C CA . CYS A 1 104 ? 11.352 9.955 -0.836 1.00 98.19 104 CYS A CA 1
ATOM 804 C C . CYS A 1 104 ? 10.015 10.424 -0.247 1.00 98.19 104 CYS A C 1
ATOM 806 O O . CYS A 1 104 ? 9.396 11.352 -0.774 1.00 98.19 104 CYS A O 1
ATOM 808 N N . PHE A 1 105 ? 9.584 9.800 0.850 1.00 98.50 105 PHE A N 1
ATOM 809 C CA . PHE A 1 105 ? 8.253 10.051 1.393 1.00 98.50 105 PHE A CA 1
ATOM 810 C C . PHE A 1 105 ? 8.204 9.992 2.919 1.00 98.50 105 PHE A C 1
ATOM 812 O O . PHE A 1 105 ? 7.933 11.005 3.556 1.00 98.50 105 PHE A O 1
ATOM 819 N N . GLY A 1 106 ? 8.510 8.836 3.498 1.00 97.88 106 GLY A N 1
ATOM 820 C CA . GLY A 1 106 ? 8.463 8.587 4.930 1.00 97.88 106 GLY A CA 1
ATOM 821 C C . GLY A 1 106 ? 9.729 7.923 5.462 1.00 97.88 106 GLY A C 1
ATOM 822 O O . GLY A 1 106 ? 10.692 7.695 4.728 1.00 97.88 106 GLY A O 1
ATOM 823 N N . PRO A 1 107 ? 9.760 7.617 6.765 1.00 9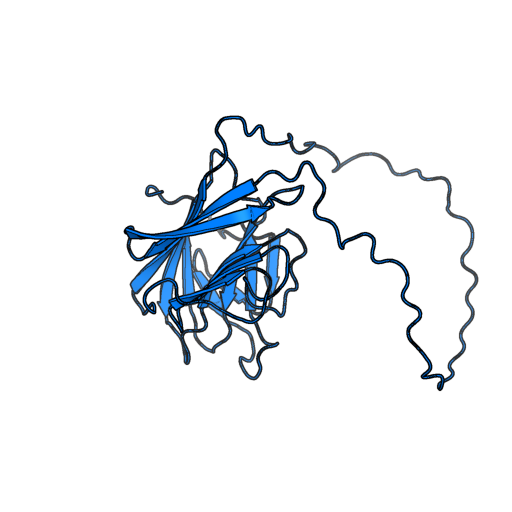8.19 107 PRO A N 1
ATOM 824 C CA . PRO A 1 107 ? 10.816 6.793 7.342 1.00 98.19 107 PRO A CA 1
ATOM 825 C C . PRO A 1 107 ? 10.713 5.339 6.854 1.00 98.19 107 PRO A C 1
ATOM 827 O O . PRO A 1 107 ? 9.695 4.915 6.318 1.00 98.19 107 PRO A O 1
ATOM 830 N N . ARG A 1 108 ? 11.756 4.545 7.087 1.00 98.56 108 ARG A N 1
ATOM 831 C CA . ARG A 1 108 ? 11.669 3.079 6.981 1.00 98.56 108 ARG A CA 1
ATOM 832 C C . ARG A 1 108 ? 10.845 2.536 8.154 1.00 98.56 108 ARG A C 1
ATOM 834 O O . ARG A 1 108 ? 10.877 3.132 9.235 1.00 98.56 108 ARG A O 1
ATOM 841 N N . CYS A 1 109 ? 10.190 1.397 7.964 1.00 98.56 109 CYS A N 1
ATOM 842 C CA . CYS A 1 109 ? 9.415 0.717 9.003 1.00 98.56 109 CYS A CA 1
ATOM 843 C C . CYS A 1 109 ? 10.120 -0.569 9.459 1.00 98.56 109 CYS A C 1
ATOM 845 O O . CYS A 1 109 ? 10.934 -1.161 8.744 1.00 98.56 109 CYS A O 1
ATOM 847 N N . LYS A 1 110 ? 9.838 -0.989 10.690 1.00 98.62 110 LYS A N 1
ATOM 848 C CA . LYS A 1 110 ? 10.432 -2.163 11.343 1.00 98.62 110 LYS A CA 1
ATOM 849 C C . LYS A 1 110 ? 9.370 -2.936 12.121 1.00 98.62 110 LYS A C 1
ATOM 851 O O . LYS A 1 110 ? 8.221 -2.527 12.231 1.00 98.62 110 LYS A O 1
ATOM 856 N N . LYS A 1 111 ? 9.785 -4.062 12.705 1.00 98.69 111 LYS A N 1
ATOM 857 C CA . LYS A 1 111 ? 8.944 -4.867 13.595 1.00 98.69 111 LYS A CA 1
ATOM 858 C C . LYS A 1 111 ? 8.242 -4.008 14.655 1.00 98.69 111 LYS A C 1
ATOM 860 O O . LYS A 1 111 ? 8.914 -3.286 15.393 1.00 98.69 111 LYS A O 1
ATOM 865 N N . GLY A 1 112 ? 6.929 -4.182 14.767 1.00 98.69 112 GLY A N 1
ATOM 866 C CA . GLY A 1 112 ? 6.047 -3.490 15.702 1.00 98.69 112 GLY A CA 1
ATOM 867 C C . GLY A 1 112 ? 5.541 -2.132 15.214 1.00 98.69 112 GLY A C 1
ATOM 868 O O . GLY A 1 112 ? 4.677 -1.568 15.876 1.00 98.69 112 GLY A O 1
ATOM 869 N N . ASP A 1 113 ? 6.047 -1.606 14.093 1.00 98.75 113 ASP A N 1
ATOM 870 C CA . ASP A 1 113 ? 5.465 -0.406 13.493 1.00 98.75 113 ASP A CA 1
ATOM 871 C C . ASP A 1 113 ? 4.129 -0.746 12.820 1.00 98.75 113 ASP A C 1
ATOM 873 O O . ASP A 1 113 ? 3.964 -1.809 12.207 1.00 98.75 113 ASP A O 1
ATOM 877 N N . VAL A 1 114 ? 3.198 0.201 12.913 1.00 98.75 114 VAL A N 1
ATOM 878 C CA . VAL A 1 114 ? 1.898 0.178 12.245 1.00 98.75 114 VAL A CA 1
ATOM 879 C C . VAL A 1 114 ? 1.932 1.154 11.077 1.00 98.75 114 VAL A C 1
ATOM 881 O O . VAL A 1 114 ? 2.198 2.345 11.253 1.00 98.75 114 VAL A O 1
ATOM 884 N N . MET A 1 115 ? 1.672 0.651 9.877 1.00 98.69 115 MET A N 1
ATOM 885 C CA . MET A 1 115 ? 1.552 1.443 8.658 1.00 98.69 115 MET A CA 1
ATOM 886 C C . MET A 1 115 ? 0.075 1.543 8.289 1.00 98.69 115 MET A C 1
ATOM 888 O O . MET A 1 115 ? -0.616 0.528 8.290 1.00 98.69 115 MET A O 1
ATOM 892 N N . GLY A 1 116 ? -0.400 2.735 7.942 1.00 98.75 116 GLY A N 1
ATOM 893 C CA . GLY A 1 116 ? -1.777 2.937 7.497 1.00 98.75 116 GLY A CA 1
ATOM 894 C C . GLY A 1 116 ? -1.860 3.520 6.097 1.00 98.75 116 GLY A C 1
ATOM 895 O O . GLY A 1 116 ? -0.941 4.202 5.633 1.00 98.75 116 GLY A O 1
ATOM 896 N N . CYS A 1 117 ? -2.969 3.246 5.419 1.00 98.81 117 CYS A N 1
ATOM 897 C CA . CYS A 1 117 ? -3.264 3.751 4.087 1.00 98.81 117 CYS A CA 1
ATOM 898 C C . CYS A 1 117 ? -4.761 4.034 3.960 1.00 98.81 117 CYS A C 1
ATOM 900 O O . CYS A 1 117 ? -5.589 3.211 4.344 1.00 98.81 117 CYS A O 1
ATOM 902 N N . GLY A 1 118 ? -5.107 5.193 3.405 1.00 98.44 118 GLY A N 1
ATOM 903 C CA . GLY A 1 118 ? -6.500 5.565 3.202 1.00 98.44 118 GLY A CA 1
ATOM 904 C C . GLY A 1 118 ? -6.720 6.550 2.068 1.00 98.44 118 GLY A C 1
ATOM 905 O O . GLY A 1 118 ? -5.774 7.064 1.468 1.00 98.44 118 GLY A O 1
ATOM 906 N N . ILE A 1 119 ? -7.994 6.809 1.783 1.00 98.31 119 ILE A N 1
ATOM 907 C CA . ILE A 1 119 ? -8.463 7.721 0.741 1.00 98.31 119 ILE A CA 1
ATOM 908 C C . ILE A 1 119 ? -9.259 8.855 1.385 1.00 98.31 119 ILE A C 1
ATOM 910 O O . ILE A 1 119 ? -10.210 8.627 2.127 1.00 98.31 119 ILE A O 1
ATOM 914 N N . LEU A 1 120 ? -8.913 10.094 1.045 1.00 97.19 120 LEU A N 1
ATOM 915 C CA . LEU A 1 120 ? -9.782 11.247 1.254 1.00 97.19 120 LEU A CA 1
ATOM 916 C C . LEU A 1 120 ? -10.610 11.455 -0.013 1.00 97.19 120 LEU A C 1
ATOM 918 O O . LEU A 1 120 ? -10.103 11.935 -1.032 1.00 97.19 120 LEU A O 1
ATOM 922 N N . PHE A 1 121 ? -11.883 11.076 0.063 1.00 95.62 121 PHE A N 1
ATOM 923 C CA . PHE A 1 121 ? -12.846 11.300 -1.010 1.00 95.62 121 PHE A CA 1
ATOM 924 C C . PHE A 1 121 ? -13.274 12.779 -1.056 1.00 95.62 121 PHE A C 1
ATOM 926 O O . PHE A 1 121 ? -13.464 13.394 0.001 1.00 95.62 121 PHE A O 1
ATOM 933 N N . PRO A 1 122 ? -13.449 13.370 -2.255 1.00 92.94 122 PRO A N 1
ATOM 934 C CA . PRO A 1 122 ? -14.101 14.666 -2.414 1.00 92.94 122 PRO A CA 1
ATOM 935 C C . PRO A 1 122 ? -15.479 14.689 -1.746 1.00 92.94 122 PRO A C 1
ATOM 937 O O . PRO A 1 122 ? -16.158 13.667 -1.670 1.00 92.94 122 PRO A O 1
ATOM 940 N N . ARG A 1 123 ? -15.925 15.860 -1.279 1.00 88.44 123 ARG A N 1
ATOM 941 C CA . ARG A 1 123 ? -17.209 15.986 -0.562 1.00 88.44 123 ARG A CA 1
ATOM 942 C C . ARG A 1 123 ? -18.404 15.606 -1.428 1.00 88.44 123 ARG A C 1
ATOM 944 O O . ARG A 1 123 ? -19.395 15.097 -0.921 1.00 88.44 123 ARG A O 1
ATOM 951 N N . GLU A 1 124 ? -18.296 15.882 -2.716 1.00 86.38 124 GLU A N 1
ATOM 952 C CA . GLU A 1 124 ? -19.315 15.633 -3.725 1.00 86.38 124 GLU A CA 1
ATOM 953 C C . GLU A 1 124 ? -19.207 14.219 -4.315 1.00 86.38 124 GLU A C 1
ATOM 955 O O . GLU A 1 124 ? -19.967 13.880 -5.219 1.00 86.38 124 GLU A O 1
ATOM 960 N N . TYR A 1 125 ? -18.271 13.393 -3.827 1.00 87.75 125 TYR A N 1
ATOM 961 C CA . TYR A 1 125 ? -18.131 12.021 -4.287 1.00 87.75 125 TYR A CA 1
ATOM 962 C C . TYR A 1 125 ? -19.368 11.206 -3.906 1.00 87.75 125 TYR A C 1
ATOM 964 O O . TYR A 1 125 ? -19.671 11.001 -2.729 1.00 87.75 125 TYR A O 1
ATOM 972 N N . VAL A 1 126 ? -20.052 10.707 -4.929 1.00 82.75 126 VAL A N 1
ATOM 973 C CA . VAL A 1 126 ? -21.123 9.726 -4.801 1.00 82.75 126 VAL A CA 1
ATOM 974 C C . VAL A 1 126 ? -20.568 8.427 -5.357 1.00 82.75 126 VAL A C 1
ATOM 976 O O . VAL A 1 126 ? -20.174 8.379 -6.520 1.00 82.75 126 VAL A O 1
ATOM 979 N N . ALA A 1 127 ? -20.493 7.394 -4.517 1.00 76.94 127 ALA A N 1
ATOM 980 C CA . ALA A 1 127 ? -20.115 6.074 -4.993 1.00 76.94 127 ALA A CA 1
ATOM 981 C C . ALA A 1 127 ? -21.131 5.637 -6.055 1.00 76.94 127 ALA A C 1
ATOM 983 O O . ALA A 1 127 ? -22.337 5.703 -5.814 1.00 76.94 127 ALA A O 1
ATOM 984 N N . GLU A 1 128 ? -20.650 5.215 -7.223 1.00 70.25 128 GLU A N 1
ATOM 985 C CA . GLU A 1 128 ? -21.496 4.484 -8.162 1.00 70.25 128 GLU A CA 1
ATOM 986 C C . GLU A 1 128 ? -21.983 3.238 -7.410 1.00 70.25 128 GLU A C 1
ATOM 988 O O . GLU A 1 128 ? -21.160 2.450 -6.941 1.00 70.25 128 GLU A O 1
ATOM 993 N N . GLU A 1 129 ? -23.296 3.104 -7.185 1.00 56.59 129 GLU A N 1
ATOM 994 C CA . GLU A 1 129 ? -23.832 1.900 -6.551 1.00 56.59 129 GLU A CA 1
ATOM 995 C C . GLU A 1 129 ? -23.406 0.700 -7.401 1.00 56.59 129 GLU A C 1
ATOM 997 O O . GLU A 1 129 ? -23.751 0.613 -8.582 1.00 56.59 129 GLU A O 1
ATOM 1002 N N . GLU A 1 130 ? -22.629 -0.218 -6.818 1.00 51.25 130 GLU A N 1
ATOM 1003 C CA . GLU A 1 130 ? -22.417 -1.525 -7.427 1.00 51.25 130 GLU A CA 1
ATOM 1004 C C . GLU A 1 130 ? -23.800 -2.121 -7.687 1.00 51.25 130 GLU A C 1
ATOM 1006 O O . GLU A 1 130 ? -24.631 -2.190 -6.777 1.00 51.25 130 GLU A O 1
ATOM 1011 N N . CYS A 1 131 ? -24.067 -2.543 -8.924 1.00 37.47 131 CYS A N 1
ATOM 1012 C CA . CYS A 1 131 ? -25.251 -3.327 -9.223 1.00 37.47 131 CYS A CA 1
ATOM 1013 C C . CYS A 1 131 ? -25.182 -4.636 -8.419 1.00 37.47 131 CYS A C 1
ATOM 1015 O O . CYS A 1 131 ? -24.620 -5.650 -8.833 1.00 37.47 131 CYS A O 1
ATOM 1017 N N . GLY A 1 132 ? -25.748 -4.614 -7.219 1.00 39.72 132 GLY A N 1
ATOM 1018 C CA . GLY A 1 132 ? -26.060 -5.811 -6.474 1.00 39.72 132 GLY A CA 1
ATOM 1019 C C . GLY A 1 132 ? -27.114 -6.587 -7.251 1.00 39.72 132 GLY A C 1
ATOM 1020 O O . GLY A 1 132 ? -28.284 -6.221 -7.192 1.00 39.72 132 GLY A O 1
ATOM 1021 N N . ALA A 1 133 ? -26.669 -7.621 -7.975 1.00 41.44 133 ALA A N 1
ATOM 1022 C CA . ALA A 1 133 ? -27.380 -8.841 -8.385 1.00 41.44 133 ALA A CA 1
ATOM 1023 C C . ALA A 1 133 ? -27.121 -9.231 -9.851 1.00 41.44 133 ALA A C 1
ATOM 1025 O O . ALA A 1 133 ? -28.016 -9.124 -10.678 1.00 41.44 133 ALA A O 1
ATOM 1026 N N . GLU A 1 134 ? -25.955 -9.805 -10.155 1.00 44.59 134 GLU A N 1
ATOM 1027 C CA . GLU A 1 134 ? -25.835 -10.761 -11.272 1.00 44.59 134 GLU A CA 1
ATOM 1028 C C . GLU A 1 134 ? -25.081 -12.030 -10.838 1.00 44.59 134 GLU A C 1
ATOM 1030 O O . GLU A 1 134 ? -24.175 -12.523 -11.494 1.00 44.59 134 GLU A O 1
ATOM 1035 N N . GLU A 1 135 ? -25.503 -12.618 -9.715 1.00 48.66 135 GLU A N 1
ATOM 1036 C CA . GLU A 1 135 ? -25.487 -14.077 -9.575 1.00 48.66 135 GLU A CA 1
ATOM 1037 C C . GLU A 1 135 ? -26.938 -14.558 -9.492 1.00 48.66 135 GLU A C 1
ATOM 1039 O O . GLU A 1 135 ? -27.499 -14.694 -8.402 1.00 48.66 135 GLU A O 1
ATOM 1044 N N . ARG A 1 136 ? -27.545 -14.762 -10.669 1.00 47.28 136 ARG A N 1
ATOM 1045 C CA . ARG A 1 136 ? -28.611 -15.728 -11.016 1.00 47.28 136 ARG A CA 1
ATOM 1046 C C . ARG A 1 136 ? -29.491 -15.156 -12.133 1.00 47.28 136 ARG A C 1
ATOM 1048 O O . ARG A 1 136 ? -30.154 -14.147 -11.931 1.00 47.28 136 ARG A O 1
ATOM 1055 N N . LEU A 1 137 ? -29.600 -15.946 -13.211 1.00 44.03 137 LEU A N 1
ATOM 1056 C CA . LEU A 1 137 ? -30.444 -15.786 -14.412 1.00 44.03 137 LEU A CA 1
ATOM 1057 C C . LEU A 1 137 ? -29.815 -14.800 -15.429 1.00 44.03 137 LEU A C 1
ATOM 1059 O O . LEU A 1 137 ? -29.694 -13.629 -15.132 1.00 44.03 137 LEU A O 1
ATOM 1063 N N . LEU A 1 138 ? -29.379 -15.171 -16.637 1.00 41.00 138 LEU A N 1
ATOM 1064 C CA . LEU A 1 138 ? -29.934 -16.146 -17.575 1.00 41.00 138 LEU A CA 1
ATOM 1065 C C . LEU A 1 138 ? -28.845 -16.802 -18.443 1.00 41.00 138 LEU A C 1
ATOM 1067 O O . LEU A 1 138 ? -28.135 -16.152 -19.207 1.00 41.00 138 LEU A O 1
ATOM 1071 N N . ASP A 1 139 ? -28.825 -18.127 -18.374 1.00 47.91 139 ASP A N 1
ATOM 1072 C CA . ASP A 1 139 ? -28.577 -19.008 -19.509 1.00 47.91 139 ASP A CA 1
ATOM 1073 C C . ASP A 1 139 ? -29.558 -18.647 -20.641 1.00 47.91 139 ASP A C 1
ATOM 1075 O O . ASP A 1 139 ? -30.771 -18.768 -20.455 1.00 47.91 139 ASP A O 1
ATOM 1079 N N . ASN A 1 140 ? -29.033 -18.078 -21.735 1.00 47.25 140 ASN A N 1
ATOM 1080 C CA . ASN A 1 140 ? -29.511 -18.182 -23.125 1.00 47.25 140 ASN A CA 1
ATOM 1081 C C . ASN A 1 140 ? -28.910 -17.056 -23.988 1.00 47.25 140 ASN A C 1
ATOM 1083 O O . ASN A 1 140 ? -29.566 -16.054 -24.279 1.00 47.25 140 ASN A O 1
ATOM 1087 N N . SER A 1 141 ? -27.673 -17.241 -24.457 1.00 38.50 141 SER A N 1
ATOM 1088 C CA . SER A 1 141 ? -27.169 -16.512 -25.628 1.00 38.50 141 SER A CA 1
ATOM 1089 C C . SER A 1 141 ? -27.242 -17.429 -26.863 1.00 38.50 141 SER A C 1
ATOM 1091 O O . SER A 1 141 ? -26.694 -18.529 -26.808 1.00 38.50 141 SER A O 1
ATOM 1093 N N . PRO A 1 142 ? -27.876 -17.024 -27.986 1.00 34.72 142 PRO A N 1
ATOM 1094 C CA . PRO A 1 142 ? -28.113 -17.881 -29.160 1.00 34.72 142 PRO A CA 1
ATOM 1095 C C . PRO A 1 142 ? -26.883 -18.169 -30.035 1.00 34.72 142 PRO A C 1
ATOM 1097 O O . PRO A 1 142 ? -27.025 -18.667 -31.150 1.00 34.72 142 PRO A O 1
ATOM 1100 N N . TRP A 1 143 ? -25.675 -17.856 -29.574 1.00 35.81 143 TRP A N 1
ATOM 1101 C CA . TRP A 1 143 ? -24.454 -17.965 -30.373 1.00 35.81 143 TRP A CA 1
ATOM 1102 C C . TRP A 1 143 ? -23.624 -19.185 -29.972 1.00 35.81 143 TRP A C 1
ATOM 1104 O O . TRP A 1 143 ? -22.432 -19.095 -29.707 1.00 35.81 143 TRP A O 1
ATOM 1114 N N . SER A 1 144 ? -24.264 -20.353 -29.946 1.00 39.62 144 SER A N 1
ATOM 1115 C CA . SER A 1 144 ? -23.563 -21.634 -30.057 1.00 39.62 144 SER A CA 1
ATOM 1116 C C . SER A 1 144 ? -23.535 -22.043 -31.527 1.00 39.62 144 SER A C 1
ATOM 1118 O O . SER A 1 144 ? -24.332 -22.865 -31.972 1.00 39.62 144 SER A O 1
ATOM 1120 N N . LEU A 1 145 ? -22.635 -21.439 -32.302 1.00 33.53 145 LEU A N 1
ATOM 1121 C CA . LEU A 1 145 ? -22.318 -21.896 -33.652 1.00 33.53 145 LEU A CA 1
ATOM 1122 C C . LEU A 1 145 ? -20.802 -22.008 -33.820 1.00 33.53 145 LEU A C 1
ATOM 1124 O O . LEU A 1 145 ? -20.117 -21.014 -34.020 1.00 33.53 145 LEU A O 1
ATOM 1128 N N . GLY A 1 146 ? -20.337 -23.258 -33.760 1.00 32.88 146 GLY A N 1
ATOM 1129 C CA . GLY A 1 146 ? -19.265 -23.797 -34.598 1.00 32.88 146 GLY A CA 1
ATOM 1130 C C . GLY A 1 146 ? -17.846 -23.304 -34.336 1.00 32.88 146 GLY A C 1
ATOM 1131 O O . GLY A 1 146 ? -17.381 -22.385 -34.999 1.00 32.88 146 GLY A O 1
ATOM 1132 N N . ALA A 1 147 ? -17.113 -24.024 -33.489 1.00 35.41 147 ALA A N 1
ATOM 1133 C CA . ALA A 1 147 ? -15.672 -24.163 -33.674 1.00 35.41 147 ALA A CA 1
ATOM 1134 C C . ALA A 1 147 ? -15.414 -25.227 -34.758 1.00 35.41 147 ALA A C 1
ATOM 1136 O O . ALA A 1 147 ? -16.038 -26.292 -34.698 1.00 35.41 147 ALA A O 1
ATOM 1137 N N . PRO A 1 148 ? -14.515 -24.989 -35.725 1.00 36.94 148 PRO A N 1
ATOM 1138 C CA . PRO A 1 148 ? -13.755 -26.050 -36.354 1.00 36.94 148 PRO A CA 1
ATOM 1139 C C . PRO A 1 148 ? -12.352 -26.119 -35.738 1.00 36.94 148 PRO A C 1
ATOM 1141 O O . PRO A 1 148 ? -11.661 -25.108 -35.609 1.00 36.94 148 PRO A O 1
ATOM 1144 N N . ASP A 1 149 ? -11.970 -27.335 -35.364 1.00 37.84 149 ASP A N 1
ATOM 1145 C CA . ASP A 1 149 ? -10.616 -27.743 -35.003 1.00 37.84 149 ASP A CA 1
ATOM 1146 C C . ASP A 1 149 ? -9.694 -27.653 -36.226 1.00 37.84 149 ASP A C 1
ATOM 1148 O O . ASP A 1 149 ? -10.011 -28.303 -37.216 1.00 37.84 149 ASP A O 1
ATOM 1152 N N . GLU A 1 150 ? -8.553 -26.955 -36.153 1.00 39.06 150 GLU A N 1
ATOM 1153 C CA . GLU A 1 150 ? -7.370 -27.258 -36.981 1.00 39.06 150 GLU A CA 1
ATOM 1154 C C . GLU A 1 150 ? -6.068 -26.893 -36.238 1.00 39.06 150 GLU A C 1
ATOM 1156 O O . GLU A 1 150 ? -5.799 -25.732 -35.923 1.00 39.06 150 GLU A O 1
ATOM 1161 N N . ASP A 1 151 ? -5.268 -27.927 -35.964 1.00 37.41 151 ASP A N 1
ATOM 1162 C CA . ASP A 1 151 ? -3.862 -27.875 -35.555 1.00 37.41 151 ASP A CA 1
ATOM 1163 C C . ASP A 1 151 ? -2.961 -27.363 -36.697 1.00 37.41 151 ASP A C 1
ATOM 1165 O O . ASP A 1 151 ? -3.130 -27.785 -37.841 1.00 37.41 151 ASP A O 1
ATOM 1169 N N . SER A 1 152 ? -1.931 -26.562 -36.385 1.00 38.31 152 SER A N 1
ATOM 1170 C CA . SER A 1 152 ? -0.639 -26.560 -37.105 1.00 38.31 152 SER A CA 1
ATOM 1171 C C . SER A 1 152 ? 0.397 -25.670 -36.405 1.00 38.31 152 SER A C 1
ATOM 1173 O O . SER A 1 152 ? 0.261 -24.448 -36.374 1.00 38.31 152 SER A O 1
ATOM 1175 N N . ASP A 1 153 ? 1.485 -26.283 -35.940 1.00 39.59 153 ASP A N 1
ATOM 1176 C CA . ASP A 1 153 ? 2.768 -25.631 -35.650 1.00 39.59 153 ASP A CA 1
ATOM 1177 C C . ASP A 1 153 ? 3.326 -24.910 -36.896 1.00 39.59 153 ASP A C 1
ATOM 1179 O O . ASP A 1 153 ? 3.283 -25.483 -37.987 1.00 39.59 153 ASP A O 1
ATOM 1183 N N . ASN A 1 154 ? 3.904 -23.707 -36.745 1.00 35.56 154 ASN A N 1
ATOM 1184 C CA . ASN A 1 154 ? 5.276 -23.419 -37.203 1.00 35.56 154 ASN A CA 1
ATOM 1185 C C . ASN A 1 154 ? 5.809 -22.042 -36.755 1.00 35.56 154 ASN A C 1
ATOM 1187 O O . ASN A 1 154 ? 5.077 -21.062 -36.641 1.00 35.56 154 ASN A O 1
ATOM 1191 N N . ASP A 1 155 ? 7.123 -22.029 -36.551 1.00 39.12 155 ASP A N 1
ATOM 1192 C CA . ASP A 1 155 ? 8.014 -20.957 -36.099 1.00 39.12 155 ASP A CA 1
ATOM 1193 C C . ASP A 1 155 ? 8.374 -19.919 -37.196 1.00 39.12 155 ASP A C 1
ATOM 1195 O O . ASP A 1 155 ? 8.202 -20.164 -38.389 1.00 39.12 155 ASP A O 1
ATOM 1199 N N . GLU A 1 156 ? 8.970 -18.810 -36.738 1.00 35.44 156 GLU A N 1
ATOM 1200 C CA . GLU A 1 156 ? 9.707 -17.743 -37.443 1.00 35.44 156 GLU A CA 1
ATOM 1201 C C . GLU A 1 156 ? 8.931 -16.559 -38.062 1.00 35.44 156 GLU A C 1
ATOM 1203 O O . GLU A 1 156 ? 8.318 -16.635 -39.125 1.00 35.44 156 GLU A O 1
ATOM 1208 N N . GLY A 1 157 ? 9.088 -15.375 -37.447 1.00 33.28 157 GLY A N 1
ATOM 1209 C CA . GLY A 1 157 ? 8.662 -14.109 -38.051 1.00 33.28 157 GLY A CA 1
ATOM 1210 C C . GLY A 1 157 ? 8.770 -12.875 -37.155 1.00 33.28 157 GLY A C 1
ATOM 1211 O O . GLY A 1 157 ? 7.776 -12.211 -36.882 1.00 33.28 157 GLY A O 1
ATOM 1212 N N . CYS A 1 158 ? 9.974 -12.538 -36.696 1.00 43.06 158 CYS A N 1
ATOM 1213 C CA . CYS A 1 158 ? 10.252 -11.251 -36.059 1.00 43.06 158 CYS A CA 1
ATOM 1214 C C . CYS A 1 158 ? 10.242 -10.145 -37.126 1.00 43.06 158 CYS A C 1
ATOM 1216 O O . CYS A 1 158 ? 11.200 -10.090 -37.878 1.00 43.06 158 CYS A O 1
ATOM 1218 N N . HIS A 1 159 ? 9.223 -9.275 -37.204 1.00 31.55 159 HIS A N 1
ATOM 1219 C CA . HIS A 1 159 ? 9.340 -7.959 -37.857 1.00 31.55 159 HIS A CA 1
ATOM 1220 C C . HIS A 1 159 ? 8.233 -6.968 -37.439 1.00 31.55 159 HIS A C 1
ATOM 1222 O O . HIS A 1 159 ? 7.066 -7.113 -37.782 1.00 31.55 159 HIS A O 1
ATOM 1228 N N . CYS A 1 160 ? 8.695 -5.897 -36.786 1.00 30.52 160 CYS A N 1
ATOM 1229 C CA . CYS A 1 160 ? 8.227 -4.512 -36.895 1.00 30.52 160 CYS A CA 1
ATOM 1230 C C . CYS A 1 160 ? 6.835 -4.148 -36.346 1.00 30.52 160 CYS A C 1
ATOM 1232 O O . CYS A 1 160 ? 5.824 -4.179 -37.041 1.00 30.52 160 CYS A O 1
ATOM 1234 N 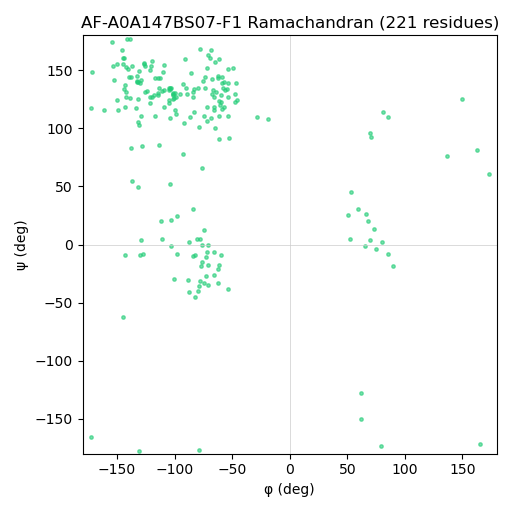N . TRP A 1 161 ? 6.872 -3.645 -35.107 1.00 30.66 161 TRP A N 1
ATOM 1235 C CA . TRP A 1 161 ? 6.021 -2.600 -34.536 1.00 30.66 161 TRP A CA 1
ATOM 1236 C C . TRP A 1 161 ? 5.323 -1.739 -35.592 1.00 30.66 161 TRP A C 1
ATOM 1238 O O . TRP A 1 161 ? 5.943 -0.893 -36.239 1.00 30.66 161 TRP A O 1
ATOM 1248 N N . ARG A 1 162 ? 4.015 -1.933 -35.727 1.00 28.58 162 ARG A N 1
ATOM 1249 C CA . ARG A 1 162 ? 3.127 -0.894 -36.225 1.00 28.58 162 ARG A CA 1
ATOM 1250 C C . ARG A 1 162 ? 2.492 -0.289 -34.987 1.00 28.58 162 ARG A C 1
ATOM 1252 O O . ARG A 1 162 ? 1.836 -1.009 -34.241 1.00 28.58 162 ARG A O 1
ATOM 1259 N N . GLU A 1 163 ? 2.776 0.986 -34.757 1.00 38.38 163 GLU A N 1
ATOM 1260 C CA . GLU A 1 163 ? 2.082 1.839 -33.796 1.00 38.38 163 GLU A CA 1
ATOM 1261 C C . GLU A 1 163 ? 0.582 1.746 -34.106 1.00 38.38 163 GLU A C 1
ATOM 1263 O O . GLU A 1 163 ? 0.074 2.400 -35.012 1.00 38.38 163 GLU A O 1
ATOM 1268 N N . ALA A 1 164 ? -0.097 0.812 -33.446 1.00 40.59 164 ALA A N 1
ATOM 1269 C CA . ALA A 1 164 ? -1.539 0.806 -33.361 1.00 40.59 164 ALA A CA 1
ATOM 1270 C C . ALA A 1 164 ? -1.855 1.753 -32.212 1.00 40.59 164 ALA A C 1
ATOM 1272 O O . ALA A 1 164 ? -1.430 1.506 -31.085 1.00 40.59 164 ALA A O 1
ATOM 1273 N N . ASP A 1 165 ? -2.501 2.857 -32.568 1.00 39.16 165 ASP A N 1
ATOM 1274 C CA . ASP A 1 165 ? -3.051 3.879 -31.690 1.00 39.16 165 ASP A CA 1
ATOM 1275 C C . ASP A 1 165 ? -3.440 3.301 -30.324 1.00 39.16 165 ASP A C 1
ATOM 1277 O O . ASP A 1 165 ? -4.387 2.522 -30.224 1.00 39.16 165 ASP A O 1
ATOM 1281 N N . ASP A 1 166 ? -2.677 3.658 -29.289 1.00 42.44 166 ASP A N 1
ATOM 1282 C CA . ASP A 1 166 ? -2.975 3.335 -27.899 1.00 42.44 166 ASP A CA 1
ATOM 1283 C C . ASP A 1 166 ? -4.218 4.134 -27.464 1.00 42.44 166 ASP A C 1
ATOM 1285 O O . ASP A 1 166 ? -4.132 5.357 -27.305 1.00 42.44 166 ASP A O 1
ATOM 1289 N N . PRO A 1 167 ? -5.387 3.495 -27.271 1.00 42.12 167 PRO A N 1
ATOM 1290 C CA . PRO A 1 167 ? -6.585 4.193 -26.833 1.00 42.12 167 PRO A CA 1
ATOM 1291 C C . PRO A 1 167 ? -6.554 4.530 -25.331 1.00 42.12 167 PRO A C 1
ATOM 1293 O O . PRO A 1 167 ? -7.507 5.133 -24.840 1.00 42.12 167 PRO A O 1
ATOM 1296 N N . PHE A 1 168 ? -5.490 4.160 -24.604 1.00 50.88 168 PHE A N 1
ATOM 1297 C CA . PHE A 1 168 ? -5.346 4.366 -23.160 1.00 50.88 168 PHE A CA 1
ATOM 1298 C C . PHE A 1 168 ? -4.413 5.527 -22.782 1.00 50.88 168 PHE A C 1
ATOM 1300 O O . PHE A 1 168 ? -4.304 5.861 -21.607 1.00 50.88 168 PHE A O 1
ATOM 1307 N N . GLY A 1 169 ? -3.804 6.214 -23.754 1.00 43.59 169 GLY A N 1
ATOM 1308 C CA . GLY A 1 169 ? -2.848 7.301 -23.502 1.00 43.59 169 GLY A CA 1
ATOM 1309 C C . GLY A 1 169 ? -3.444 8.660 -23.098 1.00 43.59 169 GLY A C 1
ATOM 1310 O O . GLY A 1 169 ? -2.702 9.638 -22.992 1.00 43.59 169 GLY A O 1
ATOM 1311 N N . GLN A 1 170 ? -4.761 8.768 -22.903 1.00 45.16 170 GLN A N 1
ATOM 1312 C CA . GLN A 1 170 ? -5.407 9.978 -22.383 1.00 45.16 170 GLN A CA 1
ATOM 1313 C C . GLN A 1 170 ? -6.323 9.608 -21.218 1.00 45.16 170 GLN A C 1
ATOM 1315 O O . GLN A 1 170 ? -7.370 8.993 -21.414 1.00 45.16 170 GLN A O 1
ATOM 1320 N N . GLU A 1 171 ? -5.923 10.016 -20.010 1.00 51.88 171 GLU A N 1
ATOM 1321 C CA . GLU A 1 171 ? -6.800 10.067 -18.838 1.00 51.88 171 GLU A CA 1
ATOM 1322 C C . GLU A 1 171 ? -8.129 10.726 -19.254 1.00 51.88 171 GLU A C 1
ATOM 1324 O O . GLU A 1 171 ? -8.107 11.825 -19.827 1.00 51.88 171 GLU A O 1
ATOM 1329 N N . PRO A 1 172 ? -9.287 10.071 -19.046 1.00 53.59 172 PRO A N 1
ATOM 1330 C CA . PRO A 1 172 ? -10.557 10.631 -19.470 1.00 53.59 172 PRO A CA 1
ATOM 1331 C C . PRO A 1 172 ? -10.764 11.991 -18.783 1.00 53.59 172 PRO A C 1
ATOM 1333 O O . PRO A 1 172 ? -10.481 12.119 -17.592 1.00 53.59 172 PRO A O 1
ATOM 1336 N N . PRO A 1 173 ? -11.288 13.005 -19.494 1.00 55.25 173 PRO A N 1
ATOM 1337 C CA . PRO A 1 173 ? -11.415 14.375 -18.983 1.00 55.25 173 PRO A CA 1
ATOM 1338 C C . PRO A 1 173 ? -12.280 14.516 -17.714 1.00 55.25 173 PRO A C 1
ATOM 1340 O O . PRO A 1 173 ? -12.255 15.573 -17.090 1.00 55.25 173 PRO A O 1
ATOM 1343 N N . ASP A 1 174 ? -12.980 13.451 -17.308 1.00 69.44 174 ASP A N 1
ATOM 1344 C CA . ASP A 1 174 ? -13.854 13.379 -16.133 1.00 69.44 174 ASP A CA 1
ATOM 1345 C C . ASP A 1 174 ? -13.308 12.456 -15.017 1.00 69.44 174 ASP A C 1
ATOM 1347 O O . ASP A 1 174 ? -14.071 11.966 -14.182 1.00 69.44 174 ASP A O 1
ATOM 1351 N N . ALA A 1 175 ? -12.002 12.160 -15.001 1.00 79.44 175 ALA A N 1
ATOM 1352 C CA . ALA A 1 175 ? -11.405 11.324 -13.960 1.00 79.44 175 ALA A CA 1
ATOM 1353 C C . ALA A 1 175 ? -11.607 11.939 -12.560 1.00 79.44 175 ALA A C 1
ATOM 1355 O O . ALA A 1 175 ? -11.195 13.068 -12.282 1.00 79.44 175 ALA A O 1
ATOM 1356 N N . ILE A 1 176 ? -12.229 11.181 -11.652 1.00 90.56 176 ILE A N 1
ATOM 1357 C CA . ILE A 1 176 ? -12.375 11.585 -10.251 1.00 90.56 176 ILE A CA 1
ATOM 1358 C C . ILE A 1 176 ? -11.002 11.484 -9.590 1.00 90.56 176 ILE A C 1
ATOM 1360 O O . ILE A 1 176 ? -10.437 10.397 -9.487 1.00 90.56 176 ILE A O 1
ATOM 1364 N N . LEU A 1 177 ? -10.478 12.606 -9.106 1.00 94.69 177 LEU A N 1
ATOM 1365 C CA . LEU A 1 177 ? -9.233 12.635 -8.345 1.00 94.69 177 LEU A CA 1
ATOM 1366 C C . LEU A 1 177 ? -9.516 12.463 -6.851 1.00 94.69 177 LEU A C 1
ATOM 1368 O O . LEU A 1 177 ? -10.406 13.104 -6.288 1.00 94.69 177 LEU A O 1
ATOM 1372 N N . VAL A 1 178 ? -8.728 11.613 -6.197 1.00 97.00 178 VAL A N 1
ATOM 1373 C CA . VAL A 1 178 ? -8.772 11.398 -4.746 1.00 97.00 178 VAL A CA 1
ATOM 1374 C C . VAL A 1 178 ? -7.386 11.578 -4.141 1.00 97.00 178 VAL A C 1
ATOM 1376 O O . VAL A 1 178 ? -6.369 11.399 -4.814 1.00 97.00 178 VAL A O 1
ATOM 1379 N N . GLN A 1 179 ? -7.322 11.909 -2.850 1.00 97.88 179 GLN A N 1
ATOM 1380 C CA . GLN A 1 179 ? -6.044 11.970 -2.140 1.00 97.88 179 GLN A CA 1
ATOM 1381 C C . GLN A 1 179 ? -5.823 10.689 -1.349 1.00 97.88 179 GLN A C 1
ATOM 1383 O O . GLN A 1 179 ? -6.492 10.450 -0.347 1.00 97.88 179 GLN A O 1
ATOM 1388 N N . VAL A 1 180 ? -4.840 9.898 -1.764 1.00 98.62 180 VAL A N 1
ATOM 1389 C CA . VAL A 1 180 ? -4.363 8.755 -0.988 1.00 98.62 180 VAL A CA 1
ATOM 1390 C C . VAL A 1 180 ? -3.355 9.254 0.032 1.00 98.62 180 VAL A C 1
ATOM 1392 O O . VAL A 1 180 ? -2.390 9.937 -0.320 1.00 98.62 180 VAL A O 1
ATOM 1395 N N . PHE A 1 181 ? -3.572 8.924 1.298 1.00 98.69 181 PHE A N 1
ATOM 1396 C CA . PHE A 1 181 ? -2.687 9.284 2.396 1.00 98.69 181 PHE A CA 1
ATOM 1397 C C . PHE A 1 181 ? -2.153 8.045 3.102 1.00 98.69 181 PHE A C 1
ATOM 1399 O O . PHE A 1 181 ? -2.741 6.967 3.043 1.00 98.69 181 PHE A O 1
ATOM 1406 N N . PHE A 1 182 ? -1.028 8.229 3.784 1.00 98.75 182 PHE A N 1
ATOM 1407 C CA . PHE A 1 182 ? -0.368 7.176 4.540 1.00 98.75 182 PHE A CA 1
ATOM 1408 C C . PHE A 1 182 ? -0.025 7.657 5.942 1.00 98.75 182 PHE A C 1
ATOM 1410 O O . PHE A 1 182 ? 0.261 8.841 6.161 1.00 98.75 182 PHE A O 1
ATOM 1417 N N . THR A 1 183 ? -0.018 6.724 6.885 1.00 98.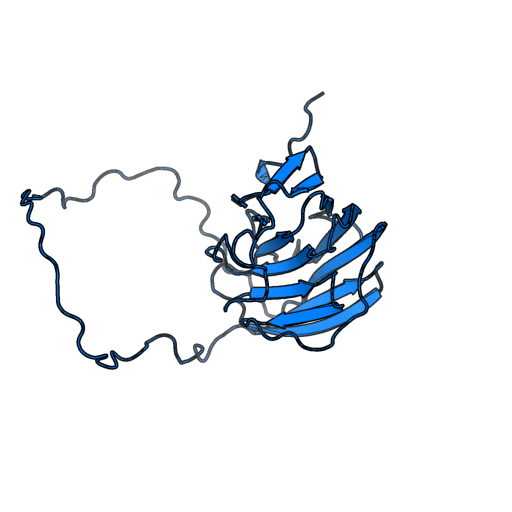69 183 THR A N 1
ATOM 1418 C CA . THR A 1 183 ? 0.356 6.967 8.276 1.00 98.69 183 THR A CA 1
ATOM 1419 C C . THR A 1 183 ? 1.449 5.996 8.711 1.00 98.69 183 THR A C 1
ATOM 1421 O O . THR A 1 183 ? 1.617 4.910 8.154 1.00 98.69 183 THR A O 1
ATOM 1424 N N . HIS A 1 184 ? 2.207 6.405 9.720 1.00 98.50 184 HIS A N 1
ATOM 1425 C CA . HIS A 1 184 ? 3.152 5.562 10.430 1.00 98.50 184 HIS A CA 1
ATOM 1426 C C . HIS A 1 184 ? 2.945 5.791 11.925 1.00 98.50 184 HIS A C 1
ATOM 1428 O O . HIS A 1 184 ? 3.107 6.909 12.417 1.00 98.50 184 HIS A O 1
ATOM 1434 N N . ASN A 1 185 ? 2.555 4.734 12.638 1.00 97.88 185 ASN A N 1
ATOM 1435 C CA . ASN A 1 185 ? 2.213 4.749 14.059 1.00 97.88 185 ASN A CA 1
ATOM 1436 C C . ASN A 1 185 ? 1.160 5.828 14.379 1.00 97.88 185 ASN A C 1
ATOM 1438 O O . ASN A 1 185 ? 1.313 6.613 15.315 1.00 97.88 185 ASN A O 1
ATOM 1442 N N . GLY A 1 186 ? 0.122 5.907 13.538 1.00 96.69 186 GLY A N 1
ATOM 1443 C CA . GLY A 1 186 ? -0.970 6.882 13.645 1.00 96.69 186 GLY A CA 1
ATOM 1444 C C . GLY A 1 186 ? -0.619 8.315 13.220 1.00 96.69 186 GLY A C 1
ATOM 1445 O O . GLY A 1 186 ? -1.495 9.176 13.198 1.00 96.69 186 GLY A O 1
ATOM 1446 N N . VAL A 1 187 ? 0.637 8.605 12.859 1.00 97.56 187 VAL A N 1
ATOM 1447 C CA . VAL A 1 187 ? 1.063 9.940 12.409 1.00 97.56 187 VAL A CA 1
ATOM 1448 C C . VAL A 1 187 ? 1.038 10.012 10.886 1.00 97.56 187 VAL A C 1
ATOM 1450 O O . VAL A 1 187 ? 1.613 9.156 10.217 1.00 97.56 187 VAL A O 1
ATOM 1453 N N . ASN A 1 188 ? 0.403 11.044 10.321 1.00 97.25 188 ASN A N 1
ATOM 1454 C CA . ASN A 1 188 ? 0.375 11.258 8.873 1.00 97.25 188 ASN A CA 1
ATOM 1455 C C . ASN A 1 188 ? 1.797 11.459 8.317 1.00 97.25 188 ASN A C 1
ATOM 1457 O O . ASN A 1 188 ? 2.521 12.353 8.754 1.00 97.25 188 ASN A O 1
ATOM 1461 N N . VAL A 1 189 ? 2.176 10.626 7.345 1.00 97.81 189 VAL A N 1
ATOM 1462 C CA . VAL A 1 189 ? 3.463 10.701 6.636 1.00 97.81 189 VAL A CA 1
ATOM 1463 C C . VAL A 1 189 ? 3.354 11.652 5.446 1.00 97.81 189 VAL A C 1
ATOM 1465 O O . VAL A 1 189 ? 4.251 12.450 5.183 1.00 97.81 189 VAL A O 1
ATOM 1468 N N . GLY A 1 190 ? 2.234 11.582 4.731 1.00 97.75 190 GLY A N 1
ATOM 1469 C CA . GLY A 1 190 ? 1.939 12.444 3.600 1.00 97.75 190 GLY A CA 1
ATOM 1470 C C . GLY A 1 190 ? 0.786 11.914 2.758 1.00 97.75 190 GLY A C 1
ATOM 1471 O O . GLY A 1 190 ? 0.119 10.941 3.115 1.00 97.75 190 GLY A O 1
ATOM 1472 N N . ARG A 1 191 ? 0.567 12.561 1.610 1.00 97.62 191 ARG A N 1
ATOM 1473 C CA . ARG A 1 191 ? -0.483 12.208 0.647 1.00 97.62 191 ARG A CA 1
ATOM 1474 C C . ARG A 1 191 ? -0.058 12.430 -0.803 1.00 97.62 191 ARG A C 1
ATOM 1476 O O . ARG A 1 191 ? 0.886 13.186 -1.071 1.00 97.62 191 ARG A O 1
ATOM 1483 N N . ARG A 1 192 ? -0.762 11.785 -1.729 1.00 98.00 192 ARG A N 1
ATOM 1484 C CA . ARG A 1 192 ? -0.658 11.965 -3.182 1.00 98.00 192 ARG A CA 1
ATOM 1485 C C . ARG A 1 192 ? -2.046 11.977 -3.799 1.00 98.00 192 ARG A C 1
ATOM 1487 O O . ARG A 1 192 ? -2.934 11.268 -3.339 1.00 98.00 192 ARG A O 1
ATOM 1494 N N . GLU A 1 193 ? -2.209 12.801 -4.819 1.00 97.25 193 GLU A N 1
ATOM 1495 C CA . GLU A 1 193 ? -3.405 12.802 -5.651 1.00 97.25 193 GLU A CA 1
ATOM 1496 C C . GLU A 1 193 ? -3.265 11.719 -6.721 1.00 97.25 193 GLU A C 1
ATOM 1498 O O . GLU A 1 193 ? -2.195 11.582 -7.317 1.00 97.25 193 GLU A O 1
ATOM 1503 N N . VAL A 1 194 ? -4.314 10.923 -6.911 1.00 96.12 194 VAL A N 1
ATOM 1504 C CA . VAL A 1 194 ? -4.382 9.862 -7.922 1.00 96.12 194 VAL A CA 1
ATOM 1505 C C . VAL A 1 194 ? -5.773 9.842 -8.547 1.00 96.12 194 VAL A C 1
ATOM 1507 O O . VAL A 1 194 ? -6.758 10.186 -7.887 1.00 96.12 194 VAL A O 1
ATOM 1510 N N . ALA A 1 195 ? -5.855 9.409 -9.803 1.00 94.75 195 ALA A N 1
ATOM 1511 C CA . ALA A 1 195 ? -7.128 9.094 -10.432 1.00 94.75 195 ALA A CA 1
ATOM 1512 C C . ALA A 1 195 ? -7.758 7.868 -9.756 1.00 94.75 195 ALA A C 1
ATOM 1514 O O . ALA A 1 195 ? -7.092 6.860 -9.506 1.00 94.75 195 ALA A O 1
ATOM 1515 N N . LEU A 1 196 ? -9.047 7.964 -9.441 1.00 94.19 196 LEU A N 1
ATOM 1516 C CA . LEU A 1 196 ? -9.847 6.858 -8.942 1.00 94.19 196 LEU A CA 1
ATOM 1517 C C . LEU A 1 196 ? -10.404 6.086 -10.150 1.00 94.19 196 LEU A C 1
ATOM 1519 O O . LEU A 1 196 ? -11.276 6.607 -10.849 1.00 94.19 196 LEU A O 1
ATOM 1523 N N . PRO A 1 197 ? -9.927 4.859 -10.425 1.00 92.44 197 PRO A N 1
ATOM 1524 C CA . PRO A 1 197 ? -10.465 4.052 -11.508 1.00 92.44 197 PRO A CA 1
ATOM 1525 C C . PRO A 1 197 ? -11.923 3.672 -11.232 1.00 92.44 197 PRO A C 1
ATOM 1527 O O . PRO A 1 197 ? -12.363 3.586 -10.080 1.00 92.44 197 PRO A O 1
ATOM 1530 N N . ARG A 1 198 ? -12.666 3.366 -12.302 1.00 87.94 198 ARG A N 1
ATOM 1531 C CA . ARG A 1 198 ? -13.992 2.743 -12.184 1.00 87.94 198 ARG A CA 1
ATOM 1532 C C . ARG A 1 198 ? -13.886 1.467 -11.345 1.00 87.94 198 ARG A C 1
ATOM 1534 O O . ARG A 1 198 ? -12.977 0.664 -11.547 1.00 87.94 198 ARG A O 1
ATOM 1541 N N . GLY A 1 199 ? -14.804 1.292 -10.399 1.00 90.00 199 GLY A N 1
ATOM 1542 C CA . GLY A 1 199 ? -14.763 0.184 -9.436 1.00 90.00 199 GLY A CA 1
ATOM 1543 C C . GLY A 1 199 ? -13.805 0.385 -8.254 1.00 90.00 199 GLY A C 1
ATOM 1544 O O . GLY A 1 199 ? -13.700 -0.507 -7.414 1.00 90.00 199 GLY A O 1
ATOM 1545 N N . GLY A 1 200 ? -13.134 1.537 -8.161 1.00 95.12 200 GLY A N 1
ATOM 1546 C CA . GLY A 1 200 ? -12.383 1.964 -6.985 1.00 95.12 200 GLY A CA 1
ATOM 1547 C C . GLY A 1 200 ? -10.995 1.340 -6.819 1.00 95.12 200 GLY A C 1
ATOM 1548 O O . GLY A 1 200 ? -10.467 0.634 -7.680 1.00 95.12 200 GLY A O 1
ATOM 1549 N N . LEU A 1 201 ? -10.386 1.644 -5.675 1.00 98.00 201 LEU A N 1
ATOM 1550 C CA . LEU A 1 201 ? -9.041 1.221 -5.298 1.00 98.00 201 LEU A CA 1
ATOM 1551 C C . LEU A 1 201 ? -9.095 0.270 -4.101 1.00 98.00 201 LEU A C 1
ATOM 1553 O O . LEU A 1 201 ? -9.694 0.583 -3.073 1.00 98.00 201 LEU A O 1
ATOM 1557 N N . TYR A 1 202 ? -8.433 -0.874 -4.229 1.00 98.56 202 TYR A N 1
ATOM 1558 C CA . TYR A 1 2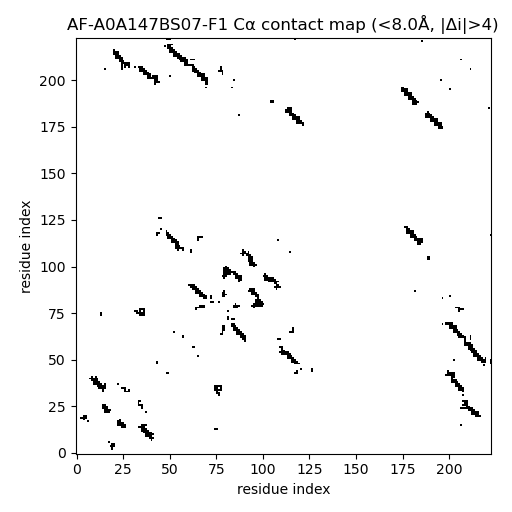02 ? -8.524 -1.988 -3.291 1.00 98.56 202 TYR A CA 1
ATOM 1559 C C . TYR A 1 202 ? -7.307 -2.006 -2.367 1.00 98.56 202 TYR A C 1
ATOM 1561 O O . TYR A 1 202 ? -6.176 -1.962 -2.873 1.00 98.56 202 TYR A O 1
ATOM 1569 N N . PRO A 1 203 ? -7.496 -2.114 -1.037 1.00 98.69 203 PRO A N 1
ATOM 1570 C CA . PRO A 1 203 ? -6.421 -2.417 -0.100 1.00 98.69 203 PRO A CA 1
ATOM 1571 C C . PRO A 1 203 ? -5.591 -3.594 -0.593 1.00 98.69 203 PRO A C 1
ATOM 1573 O O . PRO A 1 203 ? -6.121 -4.674 -0.878 1.00 98.69 203 PRO A O 1
ATOM 1576 N N . THR A 1 204 ? -4.294 -3.344 -0.747 1.00 98.75 204 THR A N 1
ATOM 1577 C CA . THR A 1 204 ? -3.354 -4.290 -1.332 1.00 98.75 204 THR A CA 1
ATOM 1578 C C . THR A 1 204 ? -2.049 -4.278 -0.545 1.00 98.75 204 THR A C 1
ATOM 1580 O O . THR A 1 204 ? -1.418 -3.234 -0.377 1.00 98.75 204 THR A O 1
ATOM 1583 N N . VAL A 1 205 ? -1.630 -5.460 -0.100 1.00 98.81 205 VAL A N 1
ATOM 1584 C CA . VAL A 1 205 ? -0.376 -5.693 0.617 1.00 98.81 205 VAL A CA 1
ATOM 1585 C C . VAL A 1 205 ? 0.567 -6.484 -0.280 1.00 98.81 205 VAL A C 1
ATOM 1587 O O . VAL A 1 205 ? 0.173 -7.485 -0.884 1.00 98.81 205 VAL A O 1
ATOM 1590 N N . GLY A 1 206 ? 1.816 -6.031 -0.371 1.00 98.62 206 GLY A N 1
ATOM 1591 C CA . GLY A 1 206 ? 2.889 -6.761 -1.044 1.00 98.62 206 GLY A CA 1
ATOM 1592 C C . GLY A 1 206 ? 3.950 -7.230 -0.057 1.00 98.62 206 GLY A C 1
ATOM 1593 O O . GLY A 1 206 ? 4.257 -6.516 0.896 1.00 98.62 206 GLY A O 1
ATOM 1594 N N . MET A 1 207 ? 4.498 -8.416 -0.302 1.00 98.62 207 MET A N 1
ATOM 1595 C CA . MET A 1 207 ? 5.574 -9.041 0.472 1.00 98.62 207 MET A CA 1
ATOM 1596 C C . MET A 1 207 ? 6.542 -9.715 -0.508 1.00 98.62 207 MET A C 1
ATOM 1598 O O . MET A 1 207 ? 6.108 -10.240 -1.531 1.00 98.62 207 MET A O 1
ATOM 1602 N N . LEU A 1 208 ? 7.845 -9.713 -0.248 1.00 97.81 208 LEU A N 1
ATOM 1603 C CA . LEU A 1 208 ? 8.843 -10.202 -1.213 1.00 97.81 208 LEU A CA 1
ATOM 1604 C C . LEU A 1 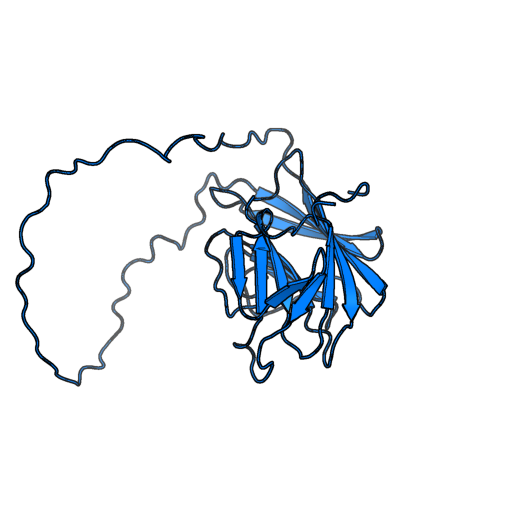208 ? 10.017 -10.950 -0.571 1.00 97.81 208 LEU A C 1
ATOM 1606 O O . LEU A 1 208 ? 10.820 -11.561 -1.283 1.00 97.81 208 LEU A O 1
ATOM 1610 N N . SER A 1 209 ? 10.146 -10.949 0.756 1.00 96.25 209 SER A N 1
ATOM 1611 C CA . SER A 1 209 ? 11.233 -11.662 1.429 1.00 96.25 209 SER A CA 1
ATOM 1612 C C . SER A 1 209 ? 10.743 -12.710 2.419 1.00 96.25 209 SER A C 1
ATOM 1614 O O . SER A 1 209 ? 9.665 -12.641 3.008 1.00 96.25 209 SER A O 1
ATOM 1616 N N . ARG A 1 210 ? 11.553 -13.759 2.577 1.00 97.00 210 ARG A N 1
ATOM 1617 C CA . ARG A 1 210 ? 11.203 -14.907 3.413 1.00 97.00 210 ARG A CA 1
ATOM 1618 C C . ARG A 1 210 ? 10.941 -14.466 4.848 1.00 97.00 210 ARG A C 1
ATOM 1620 O O . ARG A 1 210 ? 11.665 -13.631 5.383 1.00 97.00 210 ARG A O 1
ATOM 1627 N N . LYS A 1 211 ? 9.968 -15.136 5.476 1.00 97.25 211 LYS A N 1
ATOM 1628 C CA . LYS A 1 211 ? 9.531 -14.942 6.870 1.00 97.25 211 LYS A CA 1
ATOM 1629 C C . LYS A 1 211 ? 8.808 -13.627 7.154 1.00 97.25 211 LYS A C 1
ATOM 1631 O O . LYS A 1 211 ? 8.464 -13.411 8.309 1.00 97.25 211 LYS A O 1
ATOM 1636 N N . GLU A 1 212 ? 8.554 -12.788 6.153 1.00 98.69 212 GLU A N 1
ATOM 1637 C CA . GLU A 1 212 ? 7.718 -11.608 6.356 1.00 98.69 212 GLU A CA 1
ATOM 1638 C C . GLU A 1 212 ? 6.332 -12.022 6.868 1.00 98.69 212 GLU A C 1
ATOM 1640 O O . GLU A 1 212 ? 5.722 -12.973 6.360 1.00 98.69 212 GLU A O 1
ATOM 1645 N N . LYS A 1 213 ? 5.855 -11.309 7.891 1.00 98.75 213 LYS A N 1
ATOM 1646 C CA . LYS A 1 213 ? 4.534 -11.484 8.497 1.00 98.75 213 LYS A CA 1
ATOM 1647 C C . LYS A 1 213 ? 3.954 -10.138 8.882 1.00 98.75 213 LYS A C 1
ATOM 1649 O O . LYS A 1 213 ? 4.606 -9.361 9.585 1.00 98.75 213 LYS A O 1
ATOM 1654 N N . VAL A 1 214 ? 2.708 -9.905 8.494 1.00 98.75 214 VAL A N 1
ATOM 1655 C CA . VAL A 1 214 ? 1.967 -8.697 8.861 1.00 98.75 214 VAL A CA 1
ATOM 1656 C C . VAL A 1 214 ? 0.581 -9.060 9.363 1.00 98.75 214 VAL A C 1
ATOM 1658 O O . VAL A 1 214 ? -0.028 -10.009 8.877 1.00 98.75 214 VAL A O 1
ATOM 1661 N N . LYS A 1 215 ? 0.076 -8.312 10.338 1.00 98.25 215 LYS A N 1
ATOM 1662 C CA . LYS A 1 215 ? -1.327 -8.384 10.748 1.00 98.25 215 LYS A CA 1
ATOM 1663 C C . LYS A 1 215 ? -2.068 -7.233 10.092 1.00 98.25 215 LYS A C 1
ATOM 1665 O O . LYS A 1 215 ? -1.629 -6.101 10.245 1.00 98.25 215 LYS A O 1
ATOM 1670 N N . VAL A 1 216 ? -3.156 -7.516 9.386 1.00 97.00 216 VAL A N 1
ATOM 1671 C CA . VAL A 1 216 ? -3.950 -6.484 8.705 1.00 97.00 216 VAL A CA 1
ATOM 1672 C C . VAL A 1 216 ? -5.228 -6.227 9.493 1.00 97.00 216 VAL A C 1
ATOM 1674 O O . VAL A 1 216 ? -5.897 -7.170 9.912 1.00 97.00 216 VAL A O 1
ATOM 1677 N N . ASP A 1 217 ? -5.552 -4.953 9.687 1.00 96.00 217 ASP A N 1
ATOM 1678 C CA . ASP A 1 217 ? -6.835 -4.495 10.204 1.00 96.00 217 ASP A CA 1
ATOM 1679 C C . ASP A 1 217 ? -7.520 -3.650 9.126 1.00 96.00 217 ASP A C 1
ATOM 1681 O O . ASP A 1 217 ? -7.051 -2.566 8.776 1.00 96.00 217 ASP A O 1
ATOM 1685 N N . LEU A 1 218 ? -8.608 -4.179 8.562 1.00 94.94 218 LEU A N 1
ATOM 1686 C CA . LEU A 1 218 ? -9.398 -3.507 7.527 1.00 94.94 218 LEU A CA 1
ATOM 1687 C C . LEU A 1 218 ? -10.428 -2.529 8.098 1.00 94.94 218 LEU A C 1
ATOM 1689 O O . LEU A 1 218 ? -11.027 -1.773 7.339 1.00 94.94 218 LEU A O 1
ATOM 1693 N N . HIS A 1 219 ? -10.642 -2.547 9.415 1.00 92.88 219 HIS A N 1
ATOM 1694 C CA . HIS A 1 219 ? -11.612 -1.696 10.097 1.00 92.88 219 HIS A CA 1
ATOM 1695 C C . HIS A 1 219 ? -11.015 -1.119 11.391 1.00 92.88 219 HIS A C 1
ATOM 1697 O O . HIS A 1 219 ? -11.607 -1.281 12.468 1.00 92.88 219 HIS A O 1
ATOM 1703 N N . PRO A 1 220 ? -9.850 -0.445 11.316 1.00 90.75 220 PRO A N 1
ATOM 1704 C CA . PRO A 1 220 ? -9.235 0.140 12.494 1.00 90.75 220 PRO A CA 1
ATOM 1705 C C . PRO A 1 220 ? -10.156 1.214 13.085 1.00 90.75 220 PRO A C 1
ATOM 1707 O O . PRO A 1 220 ? -10.836 1.959 12.379 1.00 90.75 220 PRO A O 1
ATOM 1710 N N . LEU A 1 221 ? -10.166 1.325 14.414 1.00 81.25 221 LEU A N 1
ATOM 1711 C CA . LEU A 1 221 ? -10.912 2.383 15.117 1.00 81.25 221 LEU A CA 1
ATOM 1712 C C . LEU A 1 221 ? -10.260 3.767 14.964 1.00 81.25 221 LEU A C 1
ATOM 1714 O O . LEU A 1 221 ? -10.831 4.779 15.373 1.00 81.25 221 LEU A O 1
ATOM 1718 N N . THR A 1 222 ? -9.043 3.793 14.432 1.00 67.50 222 THR A N 1
ATOM 1719 C CA . THR A 1 222 ? -8.246 4.974 14.124 1.00 67.50 222 THR A CA 1
ATOM 1720 C C . THR A 1 222 ? -8.188 5.128 12.612 1.00 67.50 222 THR A C 1
ATOM 1722 O O . THR A 1 222 ? -7.943 4.146 11.925 1.00 67.50 222 THR A O 1
ATOM 1725 N N . GLY A 1 223 ? -8.429 6.333 12.096 1.00 53.34 223 GLY A N 1
ATOM 1726 C CA . GLY A 1 223 ? -8.477 6.618 10.658 1.00 53.34 223 GLY A CA 1
ATOM 1727 C C . GLY A 1 223 ? -9.029 8.002 10.384 1.00 53.34 223 GLY A C 1
ATOM 1728 O O . GLY A 1 223 ? -10.098 8.309 10.957 1.00 53.34 223 GLY A O 1
#

Solvent-accessible surface area (backbone atoms only — not comparable to full-atom values): 12898 Å² total; per-residue (Å²): 131,86,75,73,58,62,61,81,53,45,66,44,70,34,42,44,43,79,59,50,62,29,44,32,44,62,44,82,38,84,52,85,59,35,22,13,23,42,30,37,60,58,45,51,40,100,89,50,30,38,33,37,35,35,28,72,31,40,42,80,62,27,46,36,30,50,26,31,25,36,92,83,58,64,56,43,47,47,58,3,42,41,69,67,19,33,18,45,32,26,57,74,7,24,37,17,63,35,28,81,67,62,42,91,60,47,69,62,57,53,65,73,41,34,42,34,41,32,55,51,72,53,91,85,64,70,80,78,76,74,82,87,78,83,89,77,88,76,96,81,75,94,80,84,74,80,88,80,92,81,90,79,92,85,86,90,83,92,79,80,92,71,92,68,83,69,87,74,82,60,81,60,98,79,63,49,66,32,37,41,35,34,27,49,70,86,40,79,55,51,71,48,79,42,75,52,52,90,86,35,42,17,50,27,39,19,34,38,28,53,63,23,27,34,36,57,39,74,74,51,97,69,125

InterPro domains:
  IPR001870 B30.2/SPRY domain [PS50188] (1-223)
  IPR003877 SPRY domain [PF00622] (49-119)
  IPR003877 SPRY domain [SM00449] (46-222)
  IPR013320 Concanavalin A-like lectin/glucanase domain superfamily [SSF49899] (38-216)
  IPR035783 SPRY domain-containing protein 3, SPRY domain [cd12908] (10-219)
  IPR043136 B30.2/SPRY domain superfamily [G3DSA:2.60.120.920] (9-220)
  IPR050618 Ubiquitination and Signaling Pathway Regulator [PTHR12864] (5-187)

Mean predicted aligned error: 10.75 Å

Foldseek 3Di:
DPLPQCPQQWPDWDQWDGDRLKIARRFDLPDLQRKTKTWTPAFADPVQFKKKKAWQDCFPQNQKKWWWAPPPPDRRHAFLAAARGWIQGQRQRFIHHRHPDTDHFGDHHGHGKMKMKGKDADPPDDQPPDPPDDPDDDPDDPPPDDDDDDDDDDDDDDDDDDPDPDPPPDDPPPFGKIWMWMDINLHTRDIDIDGADVSGIITMMMDRHHGTMMRMGSHDPRD

Nearest PDB structures (foldseek):
  2yyo-assembly1_A  TM=9.332E-01  e=4.156E-17  Homo sapiens
  5ji9-assembly1_A  TM=8.548E-01  e=9.809E-15  Homo sapiens
  5jia-assembly2_B  TM=8.092E-01  e=1.713E-14  Mus musculus
  7nsc-assembly1_A  TM=8.280E-01  e=6.176E-14  Homo sapiens
  4qt6-assembly1_A  TM=7.597E-01  e=1.418E-06  Homo sapiens

Radius of gyration: 20.31 Å; Cα contacts (8 Å, |Δi|>4): 491; chains: 1; bounding box: 46×44×57 Å

Sequence (223 aa):
MCVDSHEEDWLRLHDVRLNGPVLEYSGRGASMVDVGLAQTRCPLNTTSHYYELEILDPGEKCCIAIGLAHKDYPRHRHPGWNEGSIAYHADDGKIFVGSGEGSCFGPRCKKGDVMGCGILFPREYVAEEECGAEERLLDNSPWSLGAPDEDSDNDEGCHCWREADDPFGQEPPDAILVQVFFTHNGVNVGRREVALPRGGLYPTVGMLSRKEKVKVDLHPLTG

Secondary structure (DSSP, 8-state):
------GGGEEEEESEEEETTEEEE-S--SSTT--EEEEESS---SSS-EEEEEEEEETTT--EEEEEE-TT--TTS-TTSSTTEEEEETTT-EEEESSS--EE-S----TT-EEEEEEE--TT--PPPP----SS-----S----PPP-----------------TTSS--TTPPEEEEEEEETTEEEEEEEEE--TT--EEEEEE-STTEEEEEESS-S--

Organism: Ixodes ricinus (NCBI:txid34613)

pLDDT: mean 83.37, std 23.22, range [28.58, 98.88]